Protein AF-A0A4Y3RP80-F1 (afdb_monomer_lite)

Sequence (231 aa):
MTLLEPEMDGQLVLEDDCVDLFDLAGDPLDAAVARLQAGVKPTAEDIALLTEAARTAQRAFEEVGAANDVLDDASDLGEDLTTALAETLRRRDRAEVPALLGALRAQAARVERSEAVRTIANRVLGNGGPDEPAALTPVPALTPALLPRVPSVYDDEEAGASLADLWERQERLERVQDRVRGERVEHVAAHLVALAERIVDRAFLDARFTRAALDEMDRAYALWCACLDEG

Secondary structure (DSSP, 8-state):
--------------------TTS----HHHHHHHHHHTTPPPPHHHHHHHHHHHHHHHHHHHHHHHHHHHHHHHHHHHHHHHHHHHHHHHHT-TTTHHHHHHHHHHHHHHHHHHHHHHHHHHHHTT----------PPPPPP-GGGSPPPP-GGG--PPPSSHHHHHHHHHHHHHHHHHHHHHHHHHHHHHHHHHHHHHHTTTT--HHHHHHHHHHHHHHHHHHHHHHH--

Radius of gyration: 35.52 Å; chains: 1; bounding box: 107×64×92 Å

Organism: NCBI:txid66892

Structure (mmCIF, N/CA/C/O backbone):
data_AF-A0A4Y3RP80-F1
#
_entry.id   AF-A0A4Y3RP80-F1
#
loop_
_atom_site.group_PDB
_atom_site.id
_atom_site.type_symbol
_atom_site.label_atom_id
_atom_site.label_alt_id
_atom_site.label_comp_id
_atom_site.label_asym_id
_atom_site.label_entity_id
_atom_site.label_seq_id
_atom_site.pdbx_PDB_ins_code
_atom_site.Cartn_x
_atom_site.Cartn_y
_atom_site.Cartn_z
_atom_site.occupancy
_atom_site.B_iso_or_equiv
_atom_site.auth_seq_id
_atom_site.auth_comp_id
_atom_site.auth_asym_id
_atom_site.auth_atom_id
_atom_site.pdbx_PDB_model_num
ATOM 1 N N . MET A 1 1 ? -75.579 -52.810 40.796 1.00 36.28 1 MET A N 1
ATOM 2 C CA . MET A 1 1 ? -74.831 -52.375 39.598 1.00 36.28 1 MET A CA 1
ATOM 3 C C . MET A 1 1 ? -74.560 -50.887 39.784 1.00 36.28 1 MET A C 1
ATOM 5 O O . MET A 1 1 ? -75.523 -50.142 39.779 1.00 36.28 1 MET A O 1
ATOM 9 N N . THR A 1 2 ? -73.439 -50.513 40.419 1.00 34.69 2 THR A N 1
ATOM 10 C CA . THR A 1 2 ? -72.170 -50.041 39.790 1.00 34.69 2 THR A CA 1
ATOM 11 C C . THR A 1 2 ? -72.362 -48.766 38.953 1.00 34.69 2 THR A C 1
ATOM 13 O O . THR A 1 2 ? -73.187 -48.818 38.054 1.00 34.69 2 THR A O 1
ATOM 16 N N . LEU A 1 3 ? -71.648 -47.638 39.095 1.00 35.81 3 LEU A N 1
ATOM 17 C CA . LEU A 1 3 ? -70.552 -47.149 39.960 1.00 35.81 3 LEU A CA 1
ATOM 18 C C . LEU A 1 3 ? -70.425 -45.605 39.742 1.00 35.81 3 LEU A C 1
ATOM 20 O O . LEU A 1 3 ? -70.565 -45.175 38.604 1.00 35.81 3 LEU A O 1
ATOM 24 N N . LEU A 1 4 ? -70.070 -44.863 40.809 1.00 36.31 4 LEU A N 1
ATOM 25 C CA . LEU A 1 4 ? -69.204 -43.650 40.900 1.00 36.31 4 LEU A CA 1
ATOM 26 C C . LEU A 1 4 ? -69.641 -42.257 40.350 1.00 36.31 4 LEU A C 1
ATOM 28 O O . LEU A 1 4 ? -69.685 -42.031 39.147 1.00 36.31 4 LEU A O 1
ATOM 32 N N . GLU A 1 5 ? -69.804 -41.295 41.275 1.00 44.00 5 GLU A N 1
ATOM 33 C CA . GLU A 1 5 ? -69.473 -39.842 41.153 1.00 44.00 5 GLU A CA 1
ATOM 34 C C . GLU A 1 5 ? -67.938 -39.622 41.397 1.00 44.00 5 GLU A C 1
ATOM 36 O O . GLU A 1 5 ? -67.307 -40.644 41.708 1.00 44.00 5 GLU A O 1
ATOM 41 N N . PRO A 1 6 ? -67.287 -38.408 41.366 1.00 51.56 6 PRO A N 1
ATOM 42 C CA . PRO A 1 6 ? -67.791 -37.003 41.367 1.00 51.56 6 PRO A CA 1
ATOM 43 C C . PRO A 1 6 ? -66.981 -35.900 40.581 1.00 51.56 6 PRO A C 1
ATOM 45 O O . PRO A 1 6 ? -65.949 -36.177 39.983 1.00 51.56 6 PRO A O 1
ATOM 48 N N . GLU A 1 7 ? -67.516 -34.657 40.615 1.00 39.50 7 GLU A N 1
ATOM 49 C CA . GLU A 1 7 ? -66.935 -33.271 40.589 1.00 39.50 7 GLU A CA 1
ATOM 50 C C . GLU A 1 7 ? -65.723 -32.846 39.709 1.00 39.50 7 GLU A C 1
ATOM 52 O O . GLU A 1 7 ? -64.649 -33.425 39.806 1.00 39.50 7 GLU A O 1
ATOM 57 N N . MET A 1 8 ? -65.846 -31.708 38.984 1.00 35.38 8 MET A N 1
ATOM 58 C CA . MET A 1 8 ? -65.104 -30.437 39.238 1.00 35.38 8 MET A CA 1
ATOM 59 C C . MET A 1 8 ? -65.296 -29.339 38.154 1.00 35.38 8 MET A C 1
ATOM 61 O O . MET A 1 8 ? -65.162 -29.590 36.962 1.00 35.38 8 MET A O 1
ATOM 65 N N . ASP A 1 9 ? -65.562 -28.122 38.646 1.00 35.03 9 ASP A N 1
ATOM 66 C CA . ASP A 1 9 ? -65.046 -26.786 38.285 1.00 35.03 9 ASP A CA 1
ATOM 67 C C . ASP A 1 9 ? -64.957 -26.249 36.840 1.00 35.03 9 ASP A C 1
ATOM 69 O O . ASP A 1 9 ? -64.184 -26.696 36.003 1.00 35.03 9 ASP A O 1
ATOM 73 N N . GLY A 1 10 ? -65.647 -25.113 36.654 1.00 37.38 10 GLY A N 1
ATOM 74 C CA . GLY A 1 10 ? -65.016 -23.820 36.358 1.00 37.38 10 GLY A CA 1
ATOM 75 C C . GLY A 1 10 ? -64.315 -23.647 35.011 1.00 37.38 10 GLY A C 1
ATOM 76 O O . GLY A 1 10 ? -63.151 -23.999 34.860 1.00 37.38 10 GLY A O 1
ATOM 77 N N . GLN A 1 11 ? -64.949 -22.916 34.087 1.00 35.91 11 GLN A N 1
ATOM 78 C CA . GLN A 1 11 ? -64.203 -22.287 32.998 1.00 35.91 11 GLN A CA 1
ATOM 79 C C . GLN A 1 11 ? -64.728 -20.882 32.693 1.00 35.91 11 GLN A C 1
ATOM 81 O O . GLN A 1 11 ? -65.778 -20.682 32.084 1.00 35.91 11 GLN A O 1
ATOM 86 N N . LEU A 1 12 ? -63.966 -19.910 33.199 1.00 33.41 12 LEU A N 1
ATOM 87 C CA . LEU A 1 12 ? -63.988 -18.508 32.810 1.00 33.41 12 LEU A CA 1
ATOM 88 C C . LEU A 1 12 ? -63.576 -18.411 31.339 1.00 33.41 12 LEU A C 1
ATOM 90 O O . LEU A 1 12 ? -62.543 -18.946 30.938 1.00 33.41 12 LEU A O 1
ATOM 94 N N . VAL A 1 13 ? -64.395 -17.717 30.555 1.00 35.69 13 VAL A N 1
ATOM 95 C CA . VAL A 1 13 ? -64.052 -17.257 29.211 1.00 35.69 13 VAL A CA 1
ATOM 96 C C . VAL A 1 13 ? -62.972 -16.188 29.378 1.00 35.69 13 VAL A C 1
ATOM 98 O O . VAL A 1 13 ? -63.267 -15.091 29.845 1.00 35.69 13 VAL A O 1
ATOM 101 N N . LEU A 1 14 ? -61.722 -16.539 29.077 1.00 37.38 14 LEU A N 1
ATOM 102 C CA . LEU A 1 14 ? -60.631 -15.582 28.926 1.00 37.38 14 LEU A CA 1
ATOM 103 C C . LEU A 1 14 ? -60.553 -15.204 27.451 1.00 37.38 14 LEU A C 1
ATOM 105 O O . LEU A 1 14 ? -60.384 -16.063 26.587 1.00 37.38 14 LEU A O 1
ATOM 109 N N . GLU A 1 15 ? -60.761 -13.917 27.209 1.00 34.88 15 GLU A N 1
ATOM 110 C CA . GLU A 1 15 ? -60.603 -13.252 25.927 1.00 34.88 15 GLU A CA 1
ATOM 111 C C . GLU A 1 15 ? -59.169 -13.431 25.420 1.00 34.88 15 GLU A C 1
ATOM 113 O O . GLU A 1 15 ? -58.190 -13.270 26.151 1.00 34.88 15 GLU A O 1
ATOM 118 N N . ASP A 1 16 ? -59.089 -13.817 24.153 1.00 39.84 16 ASP A N 1
ATOM 119 C CA . ASP A 1 16 ? -57.879 -14.066 23.385 1.00 39.84 16 ASP A CA 1
ATOM 120 C C . ASP A 1 16 ? -57.309 -12.720 22.908 1.00 39.84 16 ASP A C 1
ATOM 122 O O . ASP A 1 16 ? -57.408 -12.362 21.739 1.00 39.84 16 ASP A O 1
ATOM 126 N N . ASP A 1 17 ? -56.772 -11.939 23.847 1.00 33.03 17 ASP A N 1
ATOM 127 C CA . ASP A 1 17 ? -55.921 -10.781 23.563 1.00 33.03 17 ASP A CA 1
ATOM 128 C C . ASP A 1 17 ? -54.460 -11.214 23.755 1.00 33.03 17 ASP A C 1
ATOM 130 O O . ASP A 1 17 ? -53.790 -10.912 24.747 1.00 33.03 17 ASP A O 1
ATOM 134 N N . CYS A 1 18 ? -53.947 -11.967 22.779 1.00 35.16 18 CYS A N 1
ATOM 135 C CA . CYS A 1 18 ? -52.510 -12.109 22.565 1.00 35.16 18 CYS A CA 1
ATOM 136 C C . CYS A 1 18 ? -51.947 -10.769 22.074 1.00 35.16 18 CYS A C 1
ATOM 138 O O . CYS A 1 18 ? -51.672 -10.582 20.892 1.00 35.16 18 CYS A O 1
ATOM 140 N N . VAL A 1 19 ? -51.797 -9.823 22.999 1.00 37.38 19 VAL A N 1
ATOM 141 C CA . VAL A 1 19 ? -51.008 -8.612 22.786 1.00 37.38 19 VAL A CA 1
ATOM 142 C C . VAL A 1 19 ? -49.540 -9.029 22.758 1.00 37.38 19 VAL A C 1
ATOM 144 O O . VAL A 1 19 ? -49.038 -9.615 23.718 1.00 37.38 19 VAL A O 1
ATOM 147 N N . ASP A 1 20 ? -48.875 -8.741 21.642 1.00 36.59 20 ASP A N 1
ATOM 148 C CA . ASP A 1 20 ? -47.446 -8.933 21.406 1.00 36.59 20 ASP A CA 1
ATOM 149 C C . ASP A 1 20 ? -46.596 -8.377 22.565 1.00 36.59 20 ASP A C 1
ATOM 151 O O . ASP A 1 20 ? -46.253 -7.197 22.630 1.00 36.59 20 ASP A O 1
ATOM 155 N N . LEU A 1 21 ? -46.225 -9.253 23.502 1.00 37.97 21 LEU A N 1
ATOM 156 C CA . LEU A 1 21 ? -45.431 -8.928 24.692 1.00 37.97 21 LEU A CA 1
ATOM 157 C C . LEU A 1 21 ? -43.916 -8.882 24.404 1.00 37.97 21 LEU A C 1
ATOM 159 O O . LEU A 1 21 ? -43.107 -9.096 25.304 1.00 37.97 21 LEU A O 1
ATOM 163 N N . PHE A 1 22 ? -43.530 -8.651 23.147 1.00 39.69 22 PHE A N 1
ATOM 164 C CA . PHE A 1 22 ? -42.134 -8.609 22.698 1.00 39.69 22 PHE A CA 1
ATOM 165 C C . PHE A 1 22 ? -41.633 -7.198 22.349 1.00 39.69 22 PHE A C 1
ATOM 167 O O . PHE A 1 22 ? -40.453 -7.058 22.051 1.00 39.69 22 PHE A O 1
ATOM 174 N N . ASP A 1 23 ? -42.472 -6.160 22.472 1.00 40.53 23 ASP A N 1
ATOM 175 C CA . ASP A 1 23 ? -42.140 -4.787 22.038 1.00 40.53 23 ASP A CA 1
ATOM 176 C C . ASP A 1 23 ? -42.147 -3.722 23.163 1.00 40.53 23 ASP A C 1
ATOM 178 O O . ASP A 1 23 ? -42.095 -2.523 22.896 1.00 40.53 23 ASP A O 1
ATOM 182 N N . LEU A 1 24 ? -42.197 -4.121 24.446 1.00 40.53 24 LEU A N 1
ATOM 183 C CA . LEU A 1 24 ? -42.290 -3.186 25.591 1.00 40.53 24 LEU A CA 1
ATOM 184 C C . LEU A 1 24 ? -41.112 -3.206 26.580 1.00 40.53 24 LEU A C 1
ATOM 186 O O . LEU A 1 24 ? -41.117 -2.439 27.544 1.00 40.53 24 LEU A O 1
ATOM 190 N N . ALA A 1 25 ? -40.082 -4.019 26.353 1.00 48.03 25 ALA A N 1
ATOM 191 C CA . ALA A 1 25 ? -38.853 -3.941 27.138 1.00 48.03 25 ALA A CA 1
ATOM 192 C C . ALA 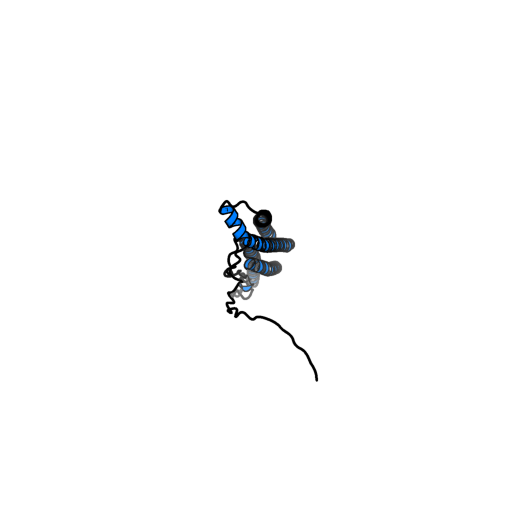A 1 25 ? -37.821 -3.101 26.373 1.00 48.03 25 ALA A C 1
ATOM 194 O O . ALA A 1 25 ? -37.034 -3.634 25.596 1.00 48.03 25 ALA A O 1
ATOM 195 N N . GLY A 1 26 ? -37.842 -1.778 26.576 1.00 61.00 26 GLY A N 1
ATOM 196 C CA . GLY A 1 26 ? -36.709 -0.927 26.197 1.00 61.00 26 GLY A CA 1
ATOM 197 C C . GLY A 1 26 ? -35.411 -1.453 26.823 1.00 61.00 26 GLY A C 1
ATOM 198 O O . GLY A 1 26 ? -35.466 -2.142 27.846 1.00 61.00 26 GLY A O 1
ATOM 199 N N . ASP A 1 27 ? -34.264 -1.155 26.203 1.00 83.56 27 ASP A N 1
ATOM 200 C CA . ASP A 1 27 ? -32.951 -1.615 26.669 1.00 83.56 27 ASP A CA 1
ATOM 201 C C . ASP A 1 27 ? -32.830 -1.385 28.194 1.00 83.56 27 ASP A C 1
ATOM 203 O O . ASP A 1 27 ? -33.069 -0.267 28.671 1.00 83.56 27 ASP A O 1
ATOM 207 N N . PRO A 1 28 ? -32.524 -2.419 29.004 1.00 83.44 28 PRO A N 1
ATOM 208 C CA . PRO A 1 28 ? -32.396 -2.268 30.452 1.00 83.44 28 PRO A CA 1
ATOM 209 C C . PRO A 1 28 ? -31.385 -1.179 30.841 1.00 83.44 28 PRO A C 1
ATOM 211 O O . PRO A 1 28 ? -31.547 -0.546 31.891 1.00 83.44 28 PRO A O 1
ATOM 214 N N . LEU A 1 29 ? -30.377 -0.925 29.998 1.00 85.00 29 LEU A N 1
ATOM 215 C CA . LEU A 1 29 ? -29.427 0.167 30.170 1.00 85.00 29 LEU A CA 1
ATOM 216 C C . LEU A 1 29 ? -30.107 1.521 29.964 1.00 85.00 29 LEU A C 1
ATOM 218 O O . LEU A 1 29 ? -29.964 2.393 30.820 1.00 85.00 29 LEU A O 1
ATOM 222 N N . ASP A 1 30 ? -30.912 1.679 28.912 1.00 87.94 30 ASP A N 1
ATOM 223 C CA . ASP A 1 30 ? -31.690 2.900 28.665 1.00 87.94 30 ASP A CA 1
ATOM 224 C C . ASP A 1 30 ? -32.663 3.178 29.814 1.00 87.94 30 ASP A C 1
ATOM 226 O O . ASP A 1 30 ? -32.778 4.309 30.292 1.00 87.94 30 ASP A O 1
ATOM 230 N N . ALA A 1 31 ? -33.311 2.136 30.336 1.00 87.69 31 ALA A N 1
ATOM 231 C CA . ALA A 1 31 ? -34.192 2.250 31.491 1.00 87.69 31 ALA A CA 1
ATOM 232 C C . ALA A 1 31 ? -33.435 2.641 32.776 1.00 87.69 31 ALA A C 1
ATOM 234 O O . ALA A 1 31 ? -33.966 3.389 33.605 1.00 87.69 31 ALA A O 1
ATOM 235 N N . ALA A 1 32 ? -32.212 2.140 32.981 1.00 87.56 32 ALA A N 1
ATOM 236 C CA . ALA A 1 32 ? -31.352 2.532 34.102 1.00 87.56 32 ALA A CA 1
ATOM 237 C C . ALA A 1 32 ? -30.859 3.983 33.966 1.00 87.56 32 ALA A C 1
ATOM 239 O O . ALA A 1 32 ? -30.911 4.746 34.935 1.00 87.56 32 ALA A O 1
ATOM 240 N N . VAL A 1 33 ? -30.459 4.395 32.760 1.00 87.69 33 VAL A N 1
ATOM 241 C CA . VAL A 1 33 ? -30.046 5.769 32.443 1.00 87.69 33 VAL A CA 1
ATOM 242 C C . VAL A 1 33 ? -31.204 6.747 32.645 1.00 87.69 33 VAL A C 1
ATOM 244 O O . VAL A 1 33 ? -31.030 7.759 33.323 1.00 87.69 33 VAL A O 1
ATOM 247 N N . ALA A 1 34 ? -32.399 6.434 32.140 1.00 89.12 34 ALA A N 1
ATOM 248 C CA . ALA A 1 34 ? -33.582 7.281 32.285 1.00 89.12 34 ALA A CA 1
ATOM 249 C C . ALA A 1 34 ? -33.961 7.500 33.760 1.00 89.12 34 ALA A C 1
ATOM 251 O O . ALA A 1 34 ? -34.279 8.619 34.168 1.00 89.12 34 ALA A O 1
ATOM 252 N N . ARG A 1 35 ? -33.873 6.455 34.595 1.00 86.75 35 ARG A N 1
ATOM 253 C CA . ARG A 1 35 ? -34.123 6.564 36.043 1.00 86.75 35 ARG A CA 1
ATOM 254 C C . ARG A 1 35 ? -33.085 7.438 36.743 1.00 86.75 35 ARG A C 1
ATOM 256 O O . ARG A 1 35 ? -33.464 8.287 37.550 1.00 86.75 35 ARG A O 1
ATOM 263 N N . LEU A 1 36 ? -31.805 7.281 36.399 1.00 88.44 36 LEU A N 1
ATOM 264 C CA . LEU A 1 36 ? -30.738 8.134 36.921 1.00 88.44 36 LEU A CA 1
ATOM 265 C C . LEU A 1 36 ? -30.955 9.607 36.528 1.00 88.44 36 LEU A C 1
ATOM 267 O O . LEU A 1 36 ? -30.859 10.489 37.381 1.00 88.44 36 LEU A O 1
ATOM 271 N N . GLN A 1 37 ? -31.307 9.874 35.266 1.00 90.00 37 GLN A N 1
ATOM 272 C CA . GLN A 1 37 ? -31.605 11.222 34.761 1.00 90.00 37 GLN A CA 1
ATOM 273 C C . GLN A 1 37 ? -32.833 11.851 35.433 1.00 90.00 37 GLN A C 1
ATOM 275 O O . GLN A 1 37 ? -32.849 13.054 35.684 1.00 90.00 37 GLN A O 1
ATOM 280 N N . ALA A 1 38 ? -33.835 11.043 35.785 1.00 91.06 38 ALA A N 1
ATOM 281 C CA . ALA A 1 38 ? -35.012 11.476 36.535 1.00 91.06 38 ALA A CA 1
ATOM 282 C C . ALA A 1 38 ? -34.734 11.741 38.033 1.00 91.06 38 ALA A C 1
ATOM 284 O O . ALA A 1 38 ? -35.653 12.091 38.775 1.00 91.06 38 ALA A O 1
ATOM 285 N N . GLY A 1 39 ? -33.491 11.568 38.500 1.00 89.25 39 GLY A N 1
ATOM 286 C CA . GLY A 1 39 ? -33.104 11.768 39.900 1.00 89.25 39 GLY A CA 1
ATOM 287 C C . GLY A 1 39 ? -33.560 10.647 40.838 1.00 89.25 39 GLY A C 1
ATOM 288 O O . GLY A 1 39 ? -33.534 10.815 42.059 1.00 89.25 39 GLY A O 1
ATOM 289 N N . VAL A 1 40 ? -33.982 9.501 40.292 1.00 91.38 40 VAL A N 1
ATOM 290 C CA . VAL A 1 40 ? -34.341 8.322 41.085 1.00 91.38 40 VAL A CA 1
ATOM 291 C C . VAL A 1 40 ? -33.064 7.702 41.642 1.00 91.38 40 VAL A C 1
ATOM 293 O O . VAL A 1 40 ? -32.069 7.552 40.933 1.00 91.38 40 VAL A O 1
ATOM 296 N N . LYS A 1 41 ? -33.081 7.320 42.925 1.00 90.06 41 LYS A N 1
ATOM 297 C CA . LYS A 1 41 ? -31.946 6.624 43.537 1.00 90.06 41 LYS A CA 1
ATOM 298 C C . LYS A 1 41 ? -31.726 5.283 42.811 1.00 90.06 41 LYS A C 1
ATOM 300 O O . LYS A 1 41 ? -32.642 4.459 42.839 1.00 90.06 41 LYS A O 1
ATOM 305 N N . PRO A 1 42 ? -30.550 5.046 42.204 1.00 87.25 42 PRO A N 1
ATOM 306 C CA . PRO A 1 42 ? -30.297 3.825 41.450 1.00 87.25 42 PRO A CA 1
ATOM 307 C C . PRO A 1 42 ? -30.281 2.598 42.367 1.00 87.25 42 PRO A C 1
ATOM 309 O O . PRO A 1 42 ? -29.824 2.660 43.516 1.00 87.25 42 PRO A O 1
ATOM 312 N N . THR A 1 43 ? -30.794 1.481 41.857 1.00 92.69 43 THR A N 1
ATOM 313 C CA . THR A 1 43 ? -30.729 0.176 42.521 1.00 92.69 43 THR A CA 1
ATOM 314 C C . THR A 1 43 ? -29.315 -0.408 42.421 1.00 92.69 43 THR A C 1
ATOM 316 O O . THR A 1 43 ? -28.466 0.082 41.675 1.00 92.69 43 THR A O 1
ATOM 319 N N . ALA A 1 44 ? -29.036 -1.479 43.169 1.00 91.81 44 ALA A N 1
ATOM 320 C CA . ALA A 1 44 ? -27.771 -2.203 43.027 1.00 91.81 44 ALA A CA 1
ATOM 321 C C . ALA A 1 44 ? -27.595 -2.786 41.610 1.00 91.81 44 ALA A C 1
ATOM 323 O O . ALA A 1 44 ? -26.479 -2.807 41.097 1.00 91.81 44 ALA A O 1
ATOM 324 N N . GLU A 1 45 ? -28.694 -3.203 40.975 1.00 90.62 45 GLU A N 1
ATOM 325 C CA . GLU A 1 45 ? -28.715 -3.695 39.593 1.00 90.62 45 GLU A CA 1
ATOM 326 C C . GLU A 1 45 ? -28.411 -2.573 38.594 1.00 90.62 45 GLU A C 1
ATOM 328 O O . GLU A 1 45 ? -27.584 -2.770 37.709 1.00 90.62 45 GLU A O 1
ATOM 333 N N . ASP A 1 46 ? -28.966 -1.371 38.787 1.00 89.31 46 ASP A N 1
ATOM 334 C CA . ASP A 1 46 ? -28.650 -0.207 37.943 1.00 89.31 46 ASP A CA 1
ATOM 335 C C . ASP A 1 46 ? -27.175 0.160 38.033 1.00 89.31 46 ASP A C 1
ATOM 337 O O . ASP A 1 46 ? -26.527 0.423 37.024 1.00 89.31 46 ASP A O 1
ATOM 341 N N . ILE A 1 47 ? -26.633 0.174 39.255 1.00 92.25 47 ILE A N 1
ATOM 342 C CA . ILE A 1 47 ? -25.221 0.474 39.486 1.00 92.25 47 ILE A CA 1
ATOM 343 C C . ILE A 1 47 ? -24.349 -0.578 38.801 1.00 92.25 47 ILE A C 1
ATOM 345 O O . ILE A 1 47 ? -23.362 -0.213 38.161 1.00 92.25 47 ILE A O 1
ATOM 349 N N . ALA A 1 48 ? -24.695 -1.863 38.911 1.00 92.25 48 ALA A N 1
ATOM 350 C CA . ALA A 1 48 ? -23.960 -2.938 38.253 1.00 92.25 48 ALA A CA 1
ATOM 351 C C . ALA A 1 48 ? -23.985 -2.782 36.724 1.00 92.25 48 ALA A C 1
ATOM 353 O O . ALA A 1 48 ? -22.923 -2.784 36.102 1.00 92.25 48 ALA A O 1
ATOM 354 N N . LEU A 1 49 ? -25.167 -2.550 36.147 1.00 93.00 49 LEU A N 1
ATOM 355 C CA . LEU A 1 49 ? -25.367 -2.394 34.708 1.00 93.00 49 LEU A CA 1
ATOM 356 C C . LEU A 1 49 ? -24.629 -1.170 34.150 1.00 93.00 49 LEU A C 1
ATOM 358 O O . LEU A 1 49 ? -23.882 -1.282 33.181 1.00 93.00 49 LEU A O 1
ATOM 362 N N . LEU A 1 50 ? -24.758 -0.011 34.803 1.00 91.94 50 LEU A N 1
ATOM 363 C CA . LEU A 1 50 ? -24.047 1.214 34.420 1.00 91.94 50 LEU A CA 1
ATOM 364 C C . LEU A 1 50 ? -22.527 1.057 34.558 1.00 91.94 50 LEU A C 1
ATOM 366 O O . LEU A 1 50 ? -21.776 1.571 33.732 1.00 91.94 50 LEU A O 1
ATOM 370 N N . THR A 1 51 ? -22.056 0.332 35.577 1.00 94.00 51 THR A N 1
ATOM 371 C CA . THR A 1 51 ? -20.622 0.058 35.762 1.00 94.00 51 THR A CA 1
ATOM 372 C C . THR A 1 51 ? -20.083 -0.844 34.655 1.00 94.00 51 THR A C 1
ATOM 374 O O . THR A 1 51 ? -18.983 -0.615 34.151 1.00 94.00 51 THR A O 1
ATOM 377 N N . GLU A 1 52 ? -20.829 -1.879 34.273 1.00 94.69 52 GLU A N 1
ATOM 378 C CA . GLU A 1 52 ? -20.447 -2.777 33.184 1.00 94.69 52 GLU A CA 1
ATOM 379 C C . GLU A 1 52 ? -20.454 -2.060 31.829 1.00 94.69 52 GLU A C 1
ATOM 381 O O . GLU A 1 52 ? -19.487 -2.177 31.069 1.00 94.69 52 GLU A O 1
ATOM 386 N N . ALA A 1 53 ? -21.470 -1.234 31.572 1.00 91.25 53 ALA A N 1
ATOM 387 C CA . ALA A 1 53 ? -21.533 -0.379 30.392 1.00 91.25 53 ALA A CA 1
ATOM 388 C C . ALA A 1 53 ? -20.348 0.599 30.341 1.00 91.25 53 ALA A C 1
ATOM 390 O O . ALA A 1 53 ? -19.662 0.685 29.323 1.00 91.25 53 ALA A O 1
ATOM 391 N N . ALA A 1 54 ? -20.028 1.266 31.456 1.00 92.56 54 ALA A N 1
ATOM 392 C CA . ALA A 1 54 ? -18.888 2.177 31.542 1.00 92.56 54 ALA A CA 1
ATOM 393 C C . ALA A 1 54 ? -17.549 1.468 31.281 1.00 92.56 54 ALA A C 1
ATOM 395 O O . ALA A 1 54 ? -16.711 1.990 30.548 1.00 92.56 54 ALA A O 1
ATOM 396 N N . ARG A 1 55 ? -17.347 0.257 31.821 1.00 94.62 55 ARG A N 1
ATOM 397 C CA . ARG A 1 55 ? -16.142 -0.549 31.543 1.00 94.62 55 ARG A CA 1
ATOM 398 C C . ARG A 1 55 ? -16.050 -0.964 30.079 1.00 94.62 55 ARG A C 1
ATOM 400 O O . ARG A 1 55 ? -14.957 -0.979 29.521 1.00 94.62 55 ARG A O 1
ATOM 407 N N . THR A 1 56 ? -17.179 -1.310 29.472 1.00 93.19 56 THR A N 1
ATOM 408 C CA . THR A 1 56 ? -17.248 -1.695 28.058 1.00 93.19 56 THR A CA 1
ATOM 409 C C . THR A 1 56 ? -16.913 -0.507 27.158 1.00 93.19 56 THR A C 1
ATOM 411 O O . THR A 1 56 ? -16.073 -0.637 26.270 1.00 93.19 56 THR A O 1
ATOM 414 N N . ALA A 1 57 ? -17.477 0.669 27.446 1.00 92.62 57 ALA A N 1
ATOM 415 C CA . ALA A 1 57 ? -17.155 1.906 26.743 1.00 92.62 57 ALA A CA 1
ATOM 416 C C . ALA A 1 57 ? -15.681 2.303 26.919 1.00 92.62 57 ALA A C 1
ATOM 418 O O . ALA A 1 57 ? -15.023 2.648 25.943 1.00 92.62 57 ALA A O 1
ATOM 419 N N . GLN A 1 58 ? -15.133 2.203 28.137 1.00 94.81 58 GLN A N 1
ATOM 420 C CA . GLN A 1 58 ? -13.723 2.507 28.393 1.00 94.81 58 GLN A CA 1
ATOM 421 C C . GLN A 1 58 ? -12.793 1.618 27.557 1.00 94.81 58 GLN A C 1
ATOM 423 O O . GLN A 1 58 ? -11.908 2.137 26.884 1.00 94.81 58 GLN A O 1
ATOM 428 N N . ARG A 1 59 ? -13.031 0.301 27.542 1.00 95.69 59 ARG A N 1
ATOM 429 C CA . ARG A 1 59 ? -12.261 -0.625 26.698 1.00 95.69 59 ARG A CA 1
ATOM 430 C C . ARG A 1 59 ? -12.376 -0.269 25.221 1.00 95.69 59 ARG A C 1
ATOM 432 O O . ARG A 1 59 ? -11.378 -0.271 24.519 1.00 95.69 59 ARG A O 1
ATOM 439 N N . ALA A 1 60 ? -13.572 0.073 24.746 1.00 93.44 60 ALA A N 1
ATOM 440 C CA . ALA A 1 60 ? -13.750 0.478 23.357 1.00 93.44 60 ALA A CA 1
ATOM 441 C C . ALA A 1 60 ? -12.957 1.757 23.015 1.00 93.44 60 ALA A C 1
ATOM 443 O O . ALA A 1 60 ? -12.338 1.813 21.957 1.00 93.44 60 ALA A O 1
ATOM 444 N N . PHE A 1 61 ? -12.901 2.755 23.905 1.00 93.94 61 PHE A N 1
ATOM 445 C CA . PHE A 1 61 ? -12.045 3.932 23.703 1.00 93.94 61 PHE A CA 1
ATOM 446 C C . PHE A 1 61 ? -10.551 3.590 23.697 1.00 93.94 61 PHE A C 1
ATOM 448 O O . PHE A 1 61 ? -9.814 4.146 22.886 1.00 93.94 61 PHE A O 1
ATOM 455 N N . GLU A 1 62 ? -10.109 2.677 24.565 1.00 96.31 62 GLU A N 1
ATOM 456 C CA . GLU A 1 62 ? -8.724 2.186 24.585 1.00 96.31 62 GLU A CA 1
ATOM 457 C C . GLU A 1 62 ? -8.356 1.507 23.253 1.00 96.31 62 GLU A C 1
ATOM 459 O O . GLU A 1 62 ? -7.306 1.805 22.689 1.00 96.31 62 GLU A O 1
ATOM 464 N N . GLU A 1 63 ? -9.246 0.680 22.696 1.00 95.62 63 GLU A N 1
ATOM 465 C CA . GLU A 1 63 ? -9.046 0.034 21.389 1.00 95.62 63 GLU A CA 1
ATOM 466 C C . GLU A 1 63 ? -9.024 1.040 20.224 1.00 95.62 63 GLU A C 1
ATOM 468 O O . GLU A 1 63 ? -8.223 0.907 19.299 1.00 95.62 63 GLU A O 1
ATOM 473 N N . VAL A 1 64 ? -9.870 2.079 20.259 1.00 93.38 64 VAL A N 1
ATOM 474 C CA . VAL A 1 64 ? -9.830 3.164 19.260 1.00 93.38 64 VAL A CA 1
ATOM 475 C C . VAL A 1 64 ? -8.518 3.945 19.355 1.00 93.38 64 VAL A C 1
ATOM 477 O O . VAL A 1 64 ? -7.929 4.261 18.323 1.00 93.38 64 VAL A O 1
ATOM 480 N N . GLY A 1 65 ? -8.048 4.234 20.572 1.00 93.94 65 GLY A N 1
ATOM 481 C CA . GLY A 1 65 ? -6.757 4.883 20.807 1.00 93.94 65 GLY A CA 1
ATOM 482 C C . GLY A 1 65 ? -5.600 4.060 20.247 1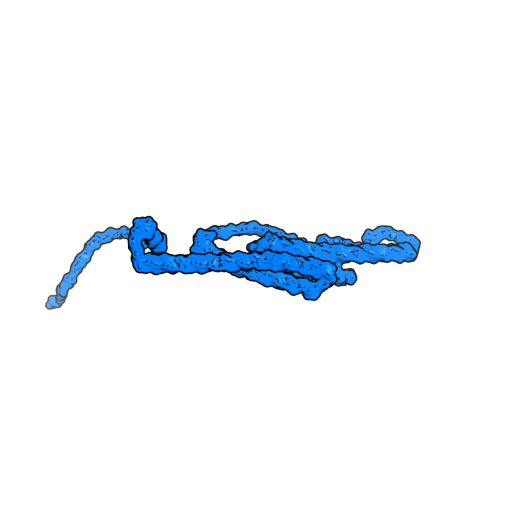.00 93.94 65 GLY A C 1
ATOM 483 O O . GLY A 1 65 ? -4.854 4.555 19.409 1.00 93.94 65 GLY A O 1
ATOM 484 N N . ALA A 1 66 ? -5.533 2.775 20.604 1.00 95.50 66 ALA A N 1
ATOM 485 C CA . ALA A 1 66 ? -4.515 1.858 20.097 1.00 95.50 66 ALA A CA 1
ATOM 486 C C . ALA A 1 66 ? -4.537 1.735 18.565 1.00 95.50 66 ALA A C 1
ATOM 488 O O . ALA A 1 66 ? -3.495 1.549 17.938 1.00 95.50 66 ALA A O 1
ATOM 489 N N . ALA A 1 67 ? -5.715 1.841 17.944 1.00 93.69 67 ALA A N 1
ATOM 490 C CA . ALA A 1 67 ? -5.817 1.832 16.494 1.00 93.69 67 ALA A CA 1
ATOM 491 C C . ALA A 1 67 ? -5.305 3.116 15.835 1.00 93.69 67 ALA A C 1
ATOM 493 O O . ALA A 1 67 ? -4.678 3.048 14.780 1.00 93.69 67 ALA A O 1
ATOM 494 N N . ASN A 1 68 ? -5.516 4.273 16.460 1.00 93.12 68 ASN A N 1
ATOM 495 C CA . ASN A 1 68 ? -4.940 5.524 15.975 1.00 93.12 68 ASN A CA 1
ATOM 496 C C . ASN A 1 68 ? -3.410 5.519 16.104 1.00 93.12 68 ASN A C 1
ATOM 498 O O . ASN A 1 68 ? -2.743 5.886 15.144 1.00 93.12 68 ASN A O 1
ATOM 502 N N . ASP A 1 69 ? -2.860 4.986 17.200 1.00 95.94 69 ASP A N 1
ATOM 503 C CA . ASP A 1 69 ? -1.405 4.823 17.353 1.00 95.94 69 ASP A CA 1
ATOM 504 C C . ASP A 1 69 ? -0.812 3.962 16.217 1.00 95.94 69 ASP A C 1
ATOM 506 O O . ASP A 1 69 ? 0.266 4.238 15.698 1.00 95.94 69 ASP A O 1
ATOM 510 N N . VAL A 1 70 ? -1.535 2.923 15.772 1.00 95.75 70 VAL A N 1
ATOM 511 C CA . VAL A 1 70 ? -1.124 2.100 14.621 1.00 95.75 70 VAL A CA 1
ATOM 512 C C . VAL A 1 70 ? -1.126 2.893 13.310 1.00 95.75 70 VAL A C 1
ATOM 514 O O . VAL A 1 70 ? -0.282 2.614 12.458 1.00 95.75 70 VAL A O 1
ATOM 517 N N . LEU A 1 71 ? -2.057 3.831 13.117 1.00 92.00 71 LEU A N 1
ATOM 518 C CA . LEU A 1 71 ? -2.115 4.674 11.918 1.00 92.00 71 LEU A CA 1
ATOM 519 C C . LEU A 1 71 ? -1.002 5.722 11.895 1.00 92.00 71 LEU A C 1
ATOM 521 O O . LEU A 1 71 ? -0.414 5.945 10.834 1.00 92.00 71 LEU A O 1
ATOM 525 N N . ASP A 1 72 ? -0.693 6.317 13.045 1.00 93.12 72 ASP A N 1
ATOM 526 C CA . ASP A 1 72 ? 0.415 7.264 13.184 1.00 93.12 72 ASP A CA 1
ATOM 527 C C . ASP A 1 72 ? 1.744 6.548 12.881 1.00 93.12 72 ASP A C 1
ATOM 529 O O . ASP A 1 72 ? 2.455 6.932 11.951 1.00 93.12 72 ASP A O 1
ATOM 533 N N . ASP A 1 73 ? 1.988 5.396 13.523 1.00 93.00 73 ASP A N 1
ATOM 534 C CA . ASP A 1 73 ? 3.133 4.521 13.227 1.00 93.00 73 ASP A CA 1
ATOM 535 C C . ASP A 1 73 ? 3.206 4.121 11.740 1.00 93.00 73 ASP A C 1
ATOM 537 O O . ASP A 1 73 ? 4.290 3.960 11.176 1.00 93.00 73 ASP A O 1
ATOM 541 N N . ALA A 1 74 ? 2.054 3.864 11.106 1.00 92.31 74 ALA A N 1
ATOM 542 C CA . ALA A 1 74 ? 1.989 3.465 9.702 1.00 92.31 74 ALA A CA 1
ATOM 543 C C . ALA A 1 74 ? 2.374 4.584 8.751 1.00 92.31 74 ALA A C 1
ATOM 545 O O . ALA A 1 74 ? 2.968 4.302 7.709 1.00 92.31 74 ALA A O 1
ATOM 546 N N . SER A 1 75 ? 2.004 5.811 9.097 1.00 89.44 75 SER A N 1
ATOM 547 C CA . SER A 1 75 ? 2.304 6.991 8.301 1.00 89.44 75 SER A CA 1
ATOM 548 C C . SER A 1 75 ? 3.806 7.258 8.350 1.00 89.44 75 SER A C 1
ATOM 550 O O . SER A 1 75 ? 4.450 7.227 7.302 1.00 89.44 75 SER A O 1
ATOM 552 N N . ASP A 1 76 ? 4.378 7.334 9.556 1.00 93.25 76 ASP A N 1
ATOM 553 C CA . ASP A 1 76 ? 5.814 7.559 9.769 1.00 93.25 76 ASP A CA 1
ATOM 554 C C . ASP A 1 76 ? 6.667 6.475 9.083 1.00 93.25 76 ASP A C 1
ATOM 556 O O . ASP A 1 76 ? 7.540 6.762 8.261 1.00 93.25 76 ASP A O 1
ATOM 560 N N . LEU A 1 77 ? 6.371 5.196 9.346 1.00 93.81 77 LEU A N 1
ATOM 561 C CA . LEU A 1 77 ? 7.113 4.090 8.735 1.00 93.81 77 LEU A CA 1
ATOM 562 C C . LEU A 1 77 ? 6.893 4.012 7.216 1.00 93.81 77 LEU A C 1
ATOM 564 O O . LEU A 1 77 ? 7.775 3.574 6.477 1.00 93.81 77 LEU A O 1
ATOM 568 N N . GLY A 1 78 ? 5.712 4.395 6.734 1.00 93.56 78 GLY A N 1
ATOM 569 C CA . GLY A 1 78 ? 5.387 4.424 5.312 1.00 93.56 78 GLY A CA 1
ATOM 570 C C . GLY A 1 78 ? 6.259 5.413 4.537 1.00 93.56 78 GLY A C 1
ATOM 571 O O . GLY A 1 78 ? 6.773 5.072 3.465 1.00 93.56 78 GLY A O 1
ATOM 572 N N . GLU A 1 79 ? 6.465 6.608 5.089 1.00 94.44 79 GLU A N 1
ATOM 573 C CA . GLU A 1 79 ? 7.344 7.634 4.517 1.00 94.44 79 GLU A CA 1
ATOM 574 C C . GLU A 1 79 ? 8.802 7.155 4.453 1.00 94.44 79 GLU A C 1
ATOM 576 O O . GLU A 1 79 ? 9.451 7.251 3.400 1.00 94.44 79 GLU A O 1
ATOM 581 N N . ASP A 1 80 ? 9.288 6.543 5.536 1.00 97.19 80 ASP A N 1
ATOM 582 C CA . ASP A 1 80 ? 10.627 5.952 5.604 1.00 97.19 80 ASP A CA 1
ATOM 583 C C . ASP A 1 80 ? 10.812 4.839 4.560 1.00 97.19 80 ASP A C 1
ATOM 585 O O . ASP A 1 80 ? 11.803 4.816 3.821 1.00 97.19 80 ASP A O 1
ATOM 589 N N . LEU A 1 81 ? 9.841 3.926 4.445 1.00 97.00 81 LEU A N 1
ATOM 590 C CA . LEU A 1 81 ? 9.878 2.823 3.479 1.00 97.00 81 LEU A CA 1
ATOM 591 C C . LEU A 1 81 ? 9.847 3.317 2.032 1.00 97.00 81 LEU A C 1
ATOM 593 O O . LEU A 1 81 ? 10.536 2.759 1.176 1.00 97.00 81 LEU A O 1
ATOM 597 N N . THR A 1 82 ? 9.071 4.362 1.751 1.00 97.19 82 THR A N 1
ATOM 598 C CA . THR A 1 82 ? 8.984 4.967 0.417 1.00 97.19 82 THR A CA 1
ATOM 599 C C . THR A 1 82 ? 10.301 5.634 0.033 1.00 97.19 82 THR A C 1
ATOM 601 O O . THR A 1 82 ? 10.806 5.430 -1.075 1.00 97.19 82 THR A O 1
ATOM 604 N N . THR A 1 83 ? 10.909 6.358 0.975 1.00 97.75 83 THR A N 1
ATOM 605 C CA . THR A 1 83 ? 12.229 6.973 0.798 1.00 97.75 83 THR A CA 1
ATOM 606 C C . THR A 1 83 ? 13.298 5.911 0.548 1.00 97.75 83 THR A C 1
ATOM 608 O O . THR A 1 83 ? 14.028 5.989 -0.445 1.00 97.75 83 THR A O 1
ATOM 611 N N . ALA A 1 84 ? 13.342 4.867 1.381 1.00 97.69 84 ALA A 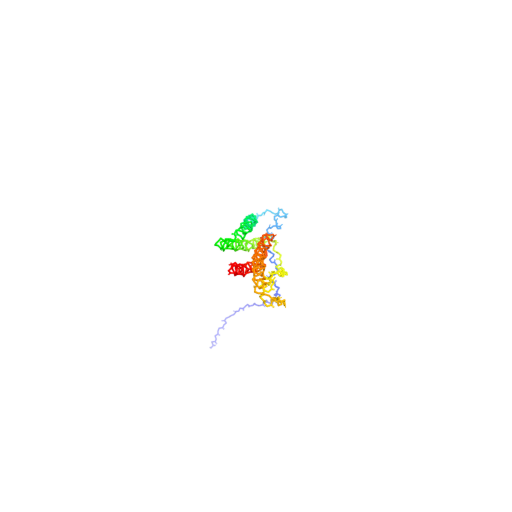N 1
ATOM 612 C CA . ALA A 1 84 ? 14.272 3.753 1.223 1.00 97.69 84 ALA A CA 1
ATOM 613 C C . ALA A 1 84 ? 14.091 3.044 -0.129 1.00 97.69 84 ALA A C 1
ATOM 615 O O . ALA A 1 84 ? 15.073 2.768 -0.818 1.00 97.69 84 ALA A O 1
ATOM 616 N N . LEU A 1 85 ? 12.845 2.814 -0.560 1.00 98.25 85 LEU A N 1
ATOM 617 C CA . LEU A 1 85 ? 12.543 2.210 -1.858 1.00 98.25 85 LEU A CA 1
ATOM 618 C C . LEU A 1 85 ? 13.071 3.065 -3.012 1.00 98.25 85 LEU A C 1
ATOM 620 O O . LEU A 1 85 ? 13.728 2.538 -3.913 1.00 98.25 85 LEU A O 1
ATOM 624 N N . ALA A 1 86 ? 12.837 4.378 -2.978 1.00 97.88 86 ALA A N 1
ATOM 625 C CA . ALA A 1 86 ? 13.333 5.295 -3.997 1.00 97.88 86 ALA A CA 1
ATOM 626 C C . ALA A 1 86 ? 14.869 5.287 -4.079 1.00 97.88 86 ALA A C 1
ATOM 628 O O . ALA A 1 86 ? 15.438 5.262 -5.174 1.00 97.88 86 ALA A O 1
ATOM 629 N N . GLU A 1 87 ? 15.558 5.274 -2.939 1.00 97.88 87 GLU A N 1
ATOM 630 C CA . GLU A 1 87 ? 17.018 5.195 -2.894 1.00 97.88 87 GLU A CA 1
ATOM 631 C C . GLU A 1 87 ? 17.559 3.862 -3.421 1.00 97.88 87 GLU A C 1
ATOM 633 O O . GLU A 1 87 ? 18.469 3.854 -4.255 1.00 97.88 87 GLU A O 1
ATOM 638 N N . THR A 1 88 ? 16.992 2.739 -2.982 1.00 97.56 88 THR A N 1
ATOM 639 C CA . THR A 1 88 ? 17.378 1.396 -3.432 1.00 97.56 88 THR A CA 1
ATOM 640 C C . THR A 1 88 ? 17.178 1.238 -4.944 1.00 97.56 88 THR A C 1
ATOM 642 O O . THR A 1 88 ? 18.072 0.741 -5.638 1.00 97.56 88 THR A O 1
ATOM 645 N N . LEU A 1 89 ? 16.062 1.735 -5.494 1.00 97.25 89 LEU A N 1
ATOM 646 C CA . LEU A 1 89 ? 15.799 1.714 -6.937 1.00 97.25 89 LEU A CA 1
ATOM 647 C C . LEU A 1 89 ? 16.798 2.577 -7.721 1.00 97.25 89 LEU A C 1
ATOM 649 O O . LEU A 1 89 ? 17.280 2.146 -8.770 1.00 97.25 89 LEU A O 1
ATOM 653 N N . ARG A 1 90 ? 17.178 3.755 -7.200 1.00 96.06 90 ARG A N 1
ATOM 654 C CA . ARG A 1 90 ? 18.231 4.603 -7.797 1.00 96.06 90 ARG A CA 1
ATOM 655 C C . ARG A 1 90 ? 19.591 3.908 -7.817 1.00 96.06 90 ARG A C 1
ATOM 657 O O . ARG A 1 90 ? 20.307 4.013 -8.810 1.00 96.06 90 ARG A O 1
ATOM 664 N N . ARG A 1 91 ? 19.940 3.175 -6.752 1.00 96.50 91 ARG A N 1
ATOM 665 C CA . ARG A 1 91 ? 21.167 2.355 -6.681 1.00 96.50 91 ARG A CA 1
ATOM 666 C C . ARG A 1 91 ? 21.108 1.098 -7.555 1.00 96.50 91 ARG A C 1
ATOM 668 O O . ARG A 1 91 ? 22.141 0.469 -7.764 1.00 96.50 91 ARG A O 1
ATOM 675 N N . ARG A 1 92 ? 19.927 0.747 -8.075 1.00 95.06 92 ARG A N 1
ATOM 676 C CA . ARG A 1 92 ? 19.654 -0.490 -8.824 1.00 95.06 92 ARG A CA 1
ATOM 677 C C . ARG A 1 92 ? 19.964 -1.758 -8.026 1.00 95.06 92 ARG A C 1
ATOM 679 O O . ARG A 1 92 ? 20.315 -2.788 -8.601 1.00 95.06 92 ARG A O 1
ATOM 686 N N . ASP A 1 93 ? 19.808 -1.696 -6.705 1.00 94.31 93 ASP A N 1
ATOM 687 C CA . ASP A 1 93 ? 20.042 -2.846 -5.837 1.00 94.31 93 ASP A CA 1
ATOM 688 C C . ASP A 1 93 ? 18.811 -3.754 -5.811 1.00 94.31 93 ASP A C 1
ATOM 690 O O . ASP A 1 93 ? 17.809 -3.489 -5.147 1.00 94.31 93 ASP A O 1
ATOM 694 N N . ARG A 1 94 ? 18.890 -4.851 -6.566 1.00 94.06 94 ARG A N 1
ATOM 695 C CA . ARG A 1 94 ? 17.785 -5.802 -6.711 1.00 94.06 94 ARG A CA 1
ATOM 696 C C . ARG A 1 94 ? 17.494 -6.588 -5.437 1.00 94.06 94 ARG A C 1
ATOM 698 O O . ARG A 1 94 ? 16.367 -7.059 -5.293 1.00 94.06 94 ARG A O 1
ATOM 705 N N . ALA A 1 95 ? 18.482 -6.772 -4.564 1.00 94.62 95 ALA A N 1
ATOM 706 C CA . ALA A 1 95 ? 18.372 -7.665 -3.415 1.00 94.62 95 ALA A CA 1
ATOM 707 C C . ALA A 1 95 ? 17.574 -7.035 -2.264 1.00 94.62 95 ALA A C 1
ATOM 709 O O . ALA A 1 95 ? 16.894 -7.749 -1.529 1.00 94.62 95 ALA A O 1
ATOM 710 N N . GLU A 1 96 ? 17.623 -5.708 -2.132 1.00 95.69 96 GLU A N 1
ATOM 711 C CA . GLU A 1 96 ? 16.949 -4.975 -1.054 1.00 95.69 96 GLU A CA 1
ATOM 712 C C . GLU A 1 96 ? 15.456 -4.714 -1.337 1.00 95.69 96 GLU A C 1
ATOM 714 O O . GLU A 1 96 ? 14.648 -4.699 -0.406 1.00 95.69 96 GLU A O 1
ATOM 719 N N . VAL A 1 97 ? 15.054 -4.558 -2.608 1.00 96.44 97 VAL A N 1
ATOM 720 C CA . VAL A 1 97 ? 13.666 -4.197 -2.977 1.00 96.44 97 VAL A CA 1
ATOM 721 C C . VAL A 1 97 ? 12.611 -5.167 -2.413 1.00 96.44 97 VAL A C 1
ATOM 723 O O . VAL A 1 97 ? 11.636 -4.684 -1.833 1.00 96.44 97 VAL A O 1
ATOM 726 N N . PRO A 1 98 ? 12.762 -6.508 -2.490 1.00 97.44 98 PRO A N 1
ATOM 727 C CA . PRO A 1 98 ? 11.763 -7.431 -1.944 1.00 97.44 98 PRO A CA 1
ATOM 728 C C . PRO A 1 98 ? 11.521 -7.264 -0.441 1.00 97.44 98 PRO A C 1
ATOM 730 O O . PRO A 1 98 ? 10.390 -7.429 0.017 1.00 97.44 98 PRO A O 1
ATOM 733 N N . ALA A 1 99 ? 12.559 -6.923 0.329 1.00 97.25 99 ALA A N 1
ATOM 734 C CA . ALA A 1 99 ? 12.427 -6.699 1.766 1.00 97.25 99 ALA A CA 1
ATOM 735 C C . ALA A 1 99 ? 11.583 -5.449 2.056 1.00 97.25 99 ALA A C 1
ATOM 737 O O . ALA A 1 99 ? 10.707 -5.488 2.920 1.00 97.25 99 ALA A O 1
ATOM 738 N N . LEU A 1 100 ? 11.783 -4.378 1.283 1.00 97.81 100 LEU A N 1
ATOM 739 C CA . LEU A 1 100 ? 11.010 -3.137 1.395 1.00 97.81 100 LEU A CA 1
ATOM 740 C C . LEU A 1 100 ? 9.538 -3.341 1.005 1.00 97.81 100 LEU A C 1
ATOM 742 O O . LEU A 1 100 ? 8.641 -2.921 1.735 1.00 97.81 100 LEU A O 1
ATOM 746 N N . LEU A 1 101 ? 9.269 -4.065 -0.088 1.00 97.50 101 LEU A N 1
ATOM 747 C CA . LEU A 1 101 ? 7.896 -4.431 -0.470 1.00 97.50 101 LEU A CA 1
ATOM 748 C C . LEU A 1 101 ? 7.230 -5.324 0.590 1.00 97.50 101 LEU A C 1
ATOM 750 O O . LEU A 1 101 ? 6.052 -5.155 0.907 1.00 97.50 101 LEU A O 1
ATOM 754 N N . GLY A 1 102 ? 7.989 -6.253 1.178 1.00 97.62 102 GLY A N 1
ATOM 755 C CA . GLY A 1 102 ? 7.532 -7.086 2.289 1.00 97.62 102 GLY A CA 1
ATOM 756 C C . GLY A 1 102 ? 7.162 -6.270 3.531 1.00 97.62 102 GLY A C 1
ATOM 757 O O . GLY A 1 102 ? 6.138 -6.547 4.158 1.00 97.62 102 GLY A O 1
ATOM 758 N N . ALA A 1 103 ? 7.941 -5.238 3.855 1.00 97.06 103 ALA A N 1
ATOM 759 C CA . ALA A 1 103 ? 7.649 -4.329 4.960 1.00 97.06 103 ALA A CA 1
ATOM 760 C C . ALA A 1 103 ? 6.365 -3.515 4.716 1.00 97.06 103 ALA A C 1
ATOM 762 O O . ALA A 1 103 ? 5.510 -3.460 5.601 1.00 97.06 103 ALA A O 1
ATOM 763 N N . LEU A 1 104 ? 6.159 -2.990 3.501 1.00 96.44 104 LEU A N 1
ATOM 764 C CA . LEU A 1 104 ? 4.909 -2.310 3.125 1.00 96.44 104 LEU A CA 1
ATOM 765 C C . LEU A 1 104 ? 3.688 -3.234 3.264 1.00 96.44 104 LEU A C 1
ATOM 767 O O . LEU A 1 104 ? 2.654 -2.824 3.795 1.00 96.44 104 LEU A O 1
ATOM 771 N N . ARG A 1 105 ? 3.804 -4.507 2.855 1.00 97.25 105 ARG A N 1
ATOM 772 C CA . ARG A 1 105 ? 2.740 -5.511 3.057 1.00 97.25 105 ARG A CA 1
ATOM 773 C C . ARG A 1 105 ? 2.458 -5.778 4.527 1.00 97.25 105 ARG A C 1
ATOM 775 O O . ARG A 1 105 ? 1.296 -5.885 4.920 1.00 97.25 105 ARG A O 1
ATOM 782 N N . ALA A 1 106 ? 3.506 -5.921 5.334 1.00 96.31 106 ALA A N 1
ATOM 783 C CA . ALA A 1 106 ? 3.361 -6.155 6.764 1.00 96.31 106 ALA A CA 1
ATOM 784 C C . ALA A 1 106 ? 2.629 -4.987 7.439 1.00 96.31 106 ALA A C 1
ATOM 786 O O . ALA A 1 106 ? 1.734 -5.225 8.256 1.00 96.31 106 ALA A O 1
ATOM 787 N N . GLN A 1 107 ? 2.946 -3.753 7.038 1.00 95.31 107 GLN A N 1
ATOM 788 C CA . GLN A 1 107 ? 2.290 -2.559 7.555 1.00 95.31 107 GLN A CA 1
ATOM 789 C C . GLN A 1 107 ? 0.828 -2.468 7.115 1.00 95.31 107 GLN A C 1
ATOM 791 O O . GLN A 1 107 ? -0.047 -2.293 7.962 1.00 95.31 107 GLN A O 1
ATOM 796 N N . ALA A 1 108 ? 0.538 -2.710 5.835 1.00 95.38 108 ALA A N 1
ATOM 797 C CA . ALA A 1 108 ? -0.834 -2.785 5.335 1.00 95.38 108 ALA A CA 1
ATOM 798 C C . ALA A 1 108 ? -1.681 -3.798 6.127 1.00 95.38 108 ALA A C 1
ATOM 800 O O . ALA A 1 108 ? -2.794 -3.494 6.547 1.00 95.38 108 ALA A O 1
ATOM 801 N N . ALA A 1 109 ? -1.133 -4.987 6.399 1.00 95.56 109 ALA A N 1
ATOM 802 C CA . ALA A 1 109 ? -1.821 -6.011 7.180 1.00 95.56 109 ALA A CA 1
ATOM 803 C C . ALA A 1 109 ? -1.992 -5.628 8.663 1.00 95.56 109 ALA A C 1
ATOM 805 O O . ALA A 1 109 ? -2.962 -6.047 9.297 1.00 95.56 109 ALA A O 1
ATOM 806 N N . ARG A 1 110 ? -1.051 -4.866 9.242 1.00 95.56 110 ARG A N 1
ATOM 807 C CA . ARG A 1 110 ? -1.160 -4.331 10.610 1.00 95.56 110 ARG A CA 1
ATOM 808 C C . ARG A 1 110 ? -2.301 -3.317 10.698 1.00 95.56 110 ARG A C 1
ATOM 810 O O . ARG A 1 110 ? -3.148 -3.474 11.576 1.00 95.56 110 ARG A O 1
ATOM 817 N N . VAL A 1 111 ? -2.350 -2.358 9.772 1.00 95.69 111 VAL A N 1
ATOM 818 C CA . VAL A 1 111 ? -3.419 -1.352 9.689 1.00 95.69 111 VAL A CA 1
ATOM 819 C C . VAL A 1 111 ? -4.770 -2.020 9.462 1.00 95.69 111 VAL A C 1
ATOM 821 O O . VAL A 1 111 ? -5.697 -1.777 10.221 1.00 95.69 111 VAL A O 1
ATOM 824 N N . GLU A 1 112 ? -4.876 -2.948 8.509 1.00 93.62 112 GLU A N 1
ATOM 825 C CA . GLU A 1 112 ? -6.137 -3.642 8.221 1.00 93.62 112 GLU A CA 1
ATOM 826 C C . GLU A 1 112 ? -6.717 -4.356 9.456 1.00 93.62 112 GLU A C 1
ATOM 828 O O . GLU A 1 112 ? -7.911 -4.247 9.747 1.00 93.62 112 GLU A O 1
ATOM 833 N N . ARG A 1 113 ? -5.875 -5.069 10.219 1.00 94.12 113 ARG A N 1
ATOM 834 C CA . ARG A 1 113 ? -6.305 -5.724 11.466 1.00 94.12 113 ARG A CA 1
ATOM 835 C C . ARG A 1 113 ? -6.752 -4.712 12.516 1.00 94.12 113 ARG A C 1
ATOM 837 O O . ARG A 1 113 ? -7.731 -4.958 13.214 1.00 94.12 113 ARG A O 1
ATOM 844 N N . SER A 1 114 ? -6.029 -3.605 12.634 1.00 94.75 114 SER A N 1
ATOM 845 C CA . SER A 1 114 ? -6.331 -2.549 13.594 1.00 94.75 114 SER A CA 1
ATOM 846 C C . SER A 1 114 ? -7.641 -1.827 13.259 1.00 94.75 114 SER A C 1
ATOM 848 O O . SER A 1 114 ? -8.483 -1.643 14.135 1.00 94.75 114 SER A O 1
ATOM 850 N N . GLU A 1 115 ? -7.891 -1.551 11.980 1.00 92.69 115 GLU A N 1
ATOM 851 C CA . GLU A 1 115 ? -9.144 -0.972 11.491 1.00 92.69 115 GLU A CA 1
ATOM 852 C C . GLU A 1 115 ? -10.354 -1.878 11.733 1.00 92.69 115 GLU A C 1
ATOM 854 O O . GLU A 1 115 ? -11.433 -1.402 12.097 1.00 92.69 115 GLU A O 1
ATOM 859 N N . ALA A 1 116 ? -10.186 -3.197 11.599 1.00 91.06 116 ALA A N 1
ATOM 860 C CA . ALA A 1 116 ? -11.238 -4.148 11.947 1.00 91.06 116 ALA A CA 1
ATOM 861 C C . ALA A 1 116 ? -11.614 -4.064 13.440 1.00 91.06 116 ALA A C 1
ATOM 863 O O . ALA A 1 116 ? -12.800 -4.073 13.778 1.00 91.06 116 ALA A O 1
ATOM 864 N N . VAL A 1 117 ? -10.625 -3.922 14.331 1.00 92.69 117 VAL A N 1
ATOM 865 C CA . VAL A 1 117 ? -10.852 -3.731 15.775 1.00 92.69 117 VAL A CA 1
ATOM 866 C C . VAL A 1 117 ? -11.509 -2.376 16.048 1.00 92.69 117 VAL A C 1
ATOM 868 O O . VAL A 1 117 ? -12.530 -2.320 16.736 1.00 92.69 117 VAL A O 1
ATOM 871 N N . ARG A 1 118 ? -11.003 -1.300 15.434 1.00 90.75 118 ARG A N 1
ATOM 872 C CA . ARG A 1 118 ? -11.558 0.058 15.543 1.00 90.75 118 ARG A CA 1
ATOM 873 C C . ARG A 1 118 ? -13.021 0.122 15.109 1.00 90.75 118 ARG A C 1
ATOM 875 O O . ARG A 1 118 ? -13.835 0.771 15.760 1.00 90.75 118 ARG A O 1
ATOM 882 N N . THR A 1 119 ? -13.378 -0.596 14.046 1.00 90.50 119 THR A N 1
ATOM 883 C CA . THR A 1 119 ? -14.757 -0.702 13.547 1.00 90.50 119 THR A CA 1
ATOM 884 C C . THR A 1 119 ? -15.680 -1.339 14.583 1.00 90.50 119 THR A C 1
ATOM 886 O O . THR A 1 119 ? -16.778 -0.840 14.830 1.00 90.50 119 THR A O 1
ATOM 889 N N . ILE A 1 120 ? -15.241 -2.424 15.228 1.00 90.94 120 ILE A N 1
ATOM 890 C CA . ILE A 1 120 ? -16.008 -3.085 16.292 1.00 90.94 120 ILE A CA 1
ATOM 891 C C . ILE A 1 120 ? -16.152 -2.154 17.502 1.00 90.94 120 ILE A C 1
ATOM 893 O O . ILE A 1 120 ? -17.262 -1.978 18.003 1.00 90.94 120 ILE A O 1
ATOM 897 N N . ALA A 1 121 ? -15.063 -1.518 17.937 1.00 90.94 121 ALA A N 1
ATOM 898 C CA . ALA A 1 121 ? -15.075 -0.582 19.057 1.00 90.94 121 ALA A CA 1
ATOM 899 C C . ALA A 1 121 ? -16.006 0.617 18.799 1.00 90.94 121 ALA A C 1
ATOM 901 O O . ALA A 1 121 ? -16.812 0.976 19.655 1.00 90.94 121 ALA A O 1
ATOM 902 N N . ASN A 1 122 ? -15.992 1.179 17.588 1.00 89.94 122 ASN A N 1
ATOM 903 C CA . ASN A 1 122 ? -16.900 2.260 17.207 1.00 89.94 122 ASN A CA 1
ATOM 904 C C . ASN A 1 122 ? -18.368 1.824 17.203 1.00 89.94 122 ASN A C 1
ATOM 906 O O . ASN A 1 122 ? -19.224 2.597 17.626 1.00 89.94 122 ASN A O 1
ATOM 910 N N . ARG A 1 123 ? -18.676 0.588 16.791 1.00 89.75 123 ARG A N 1
ATOM 911 C CA . ARG A 1 123 ? -20.040 0.046 16.906 1.00 8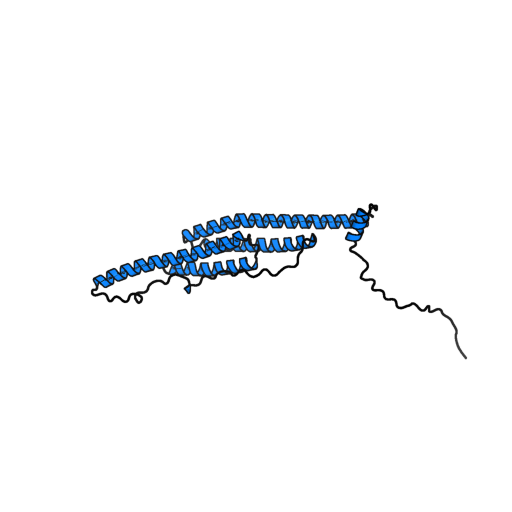9.75 123 ARG A CA 1
ATOM 912 C C . ARG A 1 123 ? -20.480 -0.071 18.365 1.00 89.75 123 ARG A C 1
ATOM 914 O O . ARG A 1 123 ? -21.598 0.322 18.674 1.00 89.75 123 ARG A O 1
ATOM 921 N N . VAL A 1 124 ? -19.601 -0.541 19.256 1.00 88.94 124 VAL A N 1
ATOM 922 C CA . VAL A 1 124 ? -19.864 -0.600 20.710 1.00 88.94 124 VAL A CA 1
ATOM 923 C C . VAL A 1 124 ? -20.151 0.789 21.288 1.00 88.94 124 VAL A C 1
ATOM 925 O O . VAL A 1 124 ? -21.003 0.929 22.157 1.00 88.94 124 VAL A O 1
ATOM 928 N N . LEU A 1 125 ? -19.480 1.823 20.780 1.00 88.19 125 LEU A N 1
ATOM 929 C CA . LEU A 1 125 ? -19.675 3.214 21.198 1.00 88.19 125 LEU A CA 1
ATOM 930 C C . LEU A 1 125 ? -20.887 3.905 20.546 1.00 88.19 125 LEU A C 1
ATOM 932 O O . LEU A 1 125 ? -21.102 5.090 20.783 1.00 88.19 125 LEU A O 1
ATOM 936 N N . GLY A 1 126 ? -21.661 3.210 19.706 1.00 85.38 126 GLY A N 1
ATOM 937 C CA . GLY A 1 126 ? -22.781 3.807 18.970 1.00 85.38 126 GLY A CA 1
ATOM 938 C C . GLY A 1 126 ? -22.364 4.707 17.797 1.00 85.38 126 GLY A C 1
ATOM 939 O O . GLY A 1 126 ? -23.210 5.360 17.196 1.00 85.38 126 GLY A O 1
ATOM 940 N N . ASN A 1 127 ? -21.079 4.711 17.431 1.00 84.12 127 ASN A N 1
ATOM 941 C CA . ASN A 1 127 ? -20.515 5.465 16.304 1.00 84.12 127 ASN A CA 1
ATOM 942 C C . ASN A 1 127 ? -20.487 4.652 14.994 1.00 84.12 127 ASN A C 1
ATOM 944 O O . ASN A 1 127 ? -19.873 5.067 14.012 1.00 84.12 127 ASN A O 1
ATOM 948 N N . GLY A 1 128 ? -21.092 3.462 14.972 1.00 74.88 128 GLY A N 1
ATOM 949 C CA . GLY A 1 128 ? -21.139 2.612 13.785 1.00 74.88 128 GLY A CA 1
ATOM 950 C C . GLY A 1 128 ? -22.131 3.141 12.748 1.00 74.88 128 GLY A C 1
ATOM 951 O O . GLY A 1 128 ? -23.337 3.077 12.968 1.00 74.88 128 GLY A O 1
ATOM 952 N N . GLY A 1 129 ? -21.634 3.629 11.611 1.00 63.81 129 GLY A N 1
ATOM 953 C CA . GLY A 1 129 ? -22.447 3.889 10.419 1.00 63.81 129 GLY A CA 1
ATOM 954 C C . GLY A 1 129 ? -22.591 2.644 9.531 1.00 63.81 129 GLY A C 1
ATOM 955 O O . GLY A 1 129 ? -21.850 1.674 9.716 1.00 63.81 129 GLY A O 1
ATOM 956 N N . PRO A 1 130 ? -23.531 2.639 8.565 1.00 58.91 130 PRO A N 1
ATOM 957 C CA . PRO A 1 130 ? -23.548 1.621 7.522 1.00 58.91 130 PRO A CA 1
ATOM 958 C C . PRO A 1 130 ? -22.229 1.667 6.740 1.00 58.91 130 PRO A C 1
ATOM 960 O O . PRO A 1 130 ? -21.769 2.744 6.363 1.00 58.91 130 PRO A O 1
ATOM 963 N N . ASP A 1 131 ? -21.638 0.496 6.491 1.00 62.28 131 ASP A N 1
ATOM 964 C CA . ASP A 1 131 ? -20.468 0.360 5.622 1.00 62.28 131 ASP A CA 1
ATOM 965 C C . ASP A 1 131 ? -20.893 0.723 4.187 1.00 62.28 131 ASP A C 1
ATOM 967 O O . ASP A 1 131 ? -21.364 -0.126 3.424 1.00 62.28 131 ASP A O 1
ATOM 971 N N . GLU A 1 132 ? -20.796 2.001 3.814 1.00 54.16 132 GLU A N 1
ATOM 972 C CA . GLU A 1 132 ? -21.030 2.406 2.433 1.00 54.16 132 GLU A CA 1
ATOM 973 C C . GLU A 1 132 ? -19.923 1.817 1.548 1.00 54.16 132 GLU A C 1
ATOM 975 O O . GLU A 1 132 ? -18.732 1.961 1.851 1.00 54.16 132 GLU A O 1
ATOM 980 N N . PRO A 1 133 ? -20.272 1.136 0.443 1.00 56.00 133 PRO A N 1
ATOM 981 C CA . PRO A 1 133 ? -19.271 0.613 -0.466 1.00 56.00 133 PRO A CA 1
ATOM 982 C C . PRO A 1 133 ? -18.554 1.786 -1.137 1.00 56.00 133 PRO A C 1
ATOM 984 O O . PRO A 1 133 ? -19.062 2.379 -2.089 1.00 56.00 133 PRO A O 1
ATOM 987 N N . ALA A 1 134 ? -17.353 2.102 -0.653 1.00 64.19 134 ALA A N 1
ATOM 988 C CA . ALA A 1 134 ? -16.483 3.070 -1.299 1.00 64.19 134 ALA A CA 1
ATOM 989 C C . ALA A 1 134 ? -16.247 2.647 -2.759 1.00 64.19 134 ALA A C 1
ATOM 991 O O . ALA A 1 134 ? -15.928 1.485 -3.048 1.00 64.19 134 ALA A O 1
ATOM 992 N N . ALA A 1 135 ? -16.435 3.587 -3.687 1.00 67.88 135 ALA A N 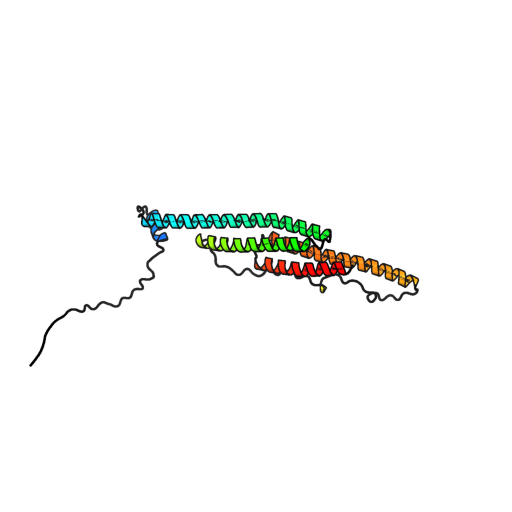1
ATOM 993 C CA . ALA A 1 135 ? -16.120 3.368 -5.090 1.00 67.88 135 ALA A CA 1
ATOM 994 C C . ALA A 1 135 ? -14.643 2.970 -5.224 1.00 67.88 135 ALA A C 1
ATOM 996 O O . ALA A 1 135 ? -13.763 3.602 -4.639 1.00 67.88 135 ALA A O 1
ATOM 997 N N . LEU A 1 136 ? -14.370 1.911 -5.990 1.00 68.94 136 LEU A N 1
ATOM 998 C CA . LEU A 1 136 ? -13.011 1.409 -6.166 1.00 68.94 136 LEU A CA 1
ATOM 999 C C . LEU A 1 136 ? -12.175 2.445 -6.915 1.00 68.94 136 LEU A C 1
ATOM 1001 O O . LEU A 1 136 ? -12.420 2.716 -8.092 1.00 68.94 136 LEU A O 1
ATOM 1005 N N . THR A 1 137 ? -11.160 2.989 -6.249 1.00 79.25 137 THR A N 1
ATOM 1006 C CA . THR A 1 137 ? -10.140 3.784 -6.934 1.00 79.25 137 THR A CA 1
ATOM 1007 C C . THR A 1 137 ? -9.284 2.834 -7.776 1.00 79.25 137 THR A C 1
ATOM 1009 O O . THR A 1 137 ? -8.668 1.925 -7.213 1.00 79.25 137 THR A O 1
ATOM 1012 N N . PRO A 1 138 ? -9.212 3.001 -9.108 1.00 85.44 138 PRO A N 1
ATOM 1013 C CA . PRO A 1 138 ? -8.403 2.122 -9.938 1.00 85.44 138 PRO A CA 1
ATOM 1014 C C . PRO A 1 138 ? -6.906 2.315 -9.651 1.00 85.44 138 PRO A C 1
ATOM 1016 O O . PRO A 1 138 ? -6.408 3.438 -9.493 1.00 85.44 138 PRO A O 1
ATOM 1019 N N . VAL A 1 139 ? -6.181 1.197 -9.616 1.00 90.88 139 VAL A N 1
ATOM 1020 C CA . VAL A 1 139 ? -4.715 1.170 -9.570 1.00 90.88 139 VAL A CA 1
ATOM 1021 C C . VAL A 1 139 ? -4.199 1.198 -11.013 1.00 90.88 139 VAL A C 1
ATOM 1023 O O . VAL A 1 139 ? -4.611 0.352 -11.809 1.00 90.88 139 VAL A O 1
ATOM 1026 N N . PRO A 1 140 ? -3.340 2.161 -11.390 1.00 90.12 140 PRO A N 1
ATOM 1027 C CA . PRO A 1 140 ? -2.747 2.187 -12.720 1.00 90.12 140 PRO A CA 1
ATOM 1028 C C . PRO A 1 140 ? -1.825 0.978 -12.890 1.00 90.12 140 PRO A C 1
ATOM 1030 O O . PRO A 1 140 ? -0.941 0.757 -12.067 1.00 90.12 140 PRO A O 1
ATOM 1033 N N . ALA A 1 141 ? -2.034 0.208 -13.955 1.00 92.44 141 ALA A N 1
ATOM 1034 C CA . ALA A 1 141 ? -1.190 -0.933 -14.287 1.00 92.44 141 ALA A CA 1
ATOM 1035 C C . ALA A 1 141 ? -0.081 -0.509 -15.253 1.00 92.44 141 ALA A C 1
ATOM 1037 O O . ALA A 1 141 ? -0.364 0.099 -16.290 1.00 92.44 141 ALA A O 1
ATOM 1038 N N . LEU A 1 142 ? 1.163 -0.869 -14.948 1.00 94.44 142 LEU A N 1
ATOM 1039 C CA . LEU A 1 142 ? 2.293 -0.688 -15.844 1.00 94.44 142 LEU A CA 1
ATOM 1040 C C . LEU A 1 142 ? 2.564 -1.994 -16.589 1.00 94.44 142 LEU A C 1
ATOM 1042 O O . LEU A 1 142 ? 2.811 -3.043 -16.000 1.00 94.44 142 LEU A O 1
ATOM 1046 N N . THR A 1 143 ? 2.526 -1.927 -17.917 1.00 92.56 143 THR A N 1
ATOM 1047 C CA . THR A 1 143 ? 2.798 -3.076 -18.787 1.00 92.56 143 THR A CA 1
ATOM 1048 C C . THR A 1 143 ? 4.003 -2.787 -19.678 1.00 92.56 143 THR A C 1
ATOM 1050 O O . THR A 1 143 ? 4.281 -1.618 -19.954 1.00 92.56 143 THR A O 1
ATOM 1053 N N . PRO A 1 144 ? 4.693 -3.818 -20.203 1.00 90.38 144 PRO A N 1
ATOM 1054 C CA . PRO A 1 144 ? 5.822 -3.620 -21.116 1.00 90.38 144 PRO A CA 1
ATOM 1055 C C . PRO A 1 144 ? 5.482 -2.759 -22.341 1.00 90.38 144 PRO A C 1
ATOM 1057 O O . PRO A 1 144 ? 6.350 -2.075 -22.871 1.00 90.38 144 PRO A O 1
ATOM 1060 N N . ALA A 1 145 ? 4.219 -2.774 -22.782 1.00 91.69 145 ALA A N 1
ATOM 1061 C CA . ALA A 1 145 ? 3.736 -1.991 -23.918 1.00 91.69 145 ALA A CA 1
ATOM 1062 C C . ALA A 1 145 ? 3.673 -0.478 -23.643 1.00 91.69 145 ALA A C 1
ATOM 1064 O O . ALA A 1 145 ? 3.617 0.307 -24.585 1.00 91.69 145 ALA A O 1
ATOM 1065 N N . LEU A 1 146 ? 3.667 -0.074 -22.370 1.00 92.50 146 LEU A N 1
ATOM 1066 C CA . LEU A 1 146 ? 3.689 1.329 -21.953 1.00 92.50 146 LEU A CA 1
ATOM 1067 C C . LEU A 1 146 ? 5.117 1.870 -21.794 1.00 92.50 146 LEU A C 1
ATOM 1069 O O . LEU A 1 146 ? 5.292 3.066 -21.580 1.00 92.50 146 LEU A O 1
ATOM 1073 N N . LEU A 1 147 ? 6.132 1.009 -21.901 1.00 93.44 147 LEU A N 1
ATOM 1074 C CA . LEU A 1 147 ? 7.528 1.414 -21.817 1.00 93.44 147 LEU A CA 1
ATOM 1075 C C . LEU A 1 147 ? 8.055 1.909 -23.172 1.00 93.44 147 LEU A C 1
ATOM 1077 O O . LEU A 1 147 ? 7.622 1.415 -24.219 1.00 93.44 147 LEU A O 1
ATOM 1081 N N . PRO A 1 148 ? 9.049 2.820 -23.177 1.00 91.31 148 PRO A N 1
ATOM 1082 C CA . PRO A 1 148 ? 9.766 3.192 -24.390 1.00 91.31 148 PRO A CA 1
ATOM 1083 C C . PRO A 1 148 ? 10.261 1.956 -25.155 1.00 91.31 148 PRO A C 1
ATOM 1085 O O . PRO A 1 148 ? 10.880 1.048 -24.586 1.00 91.31 148 PRO A O 1
ATOM 1088 N N . ARG A 1 149 ? 9.973 1.900 -26.460 1.00 91.25 149 ARG A N 1
ATOM 1089 C CA . ARG A 1 149 ? 10.414 0.802 -27.328 1.00 91.25 149 ARG A CA 1
ATOM 1090 C C . ARG A 1 149 ? 11.908 0.946 -27.610 1.00 91.25 149 ARG A C 1
ATOM 1092 O O . ARG A 1 149 ? 12.336 1.979 -28.113 1.00 91.25 149 ARG A O 1
ATOM 1099 N N . VAL A 1 150 ? 12.675 -0.113 -27.348 1.00 89.00 150 VAL A N 1
ATOM 1100 C CA . VAL A 1 150 ? 14.098 -0.180 -27.712 1.00 89.00 150 VAL A CA 1
ATOM 1101 C C . VAL A 1 150 ? 14.222 -0.189 -29.243 1.00 89.00 150 VAL A C 1
ATOM 1103 O O . VAL A 1 150 ? 13.638 -1.074 -29.880 1.00 89.00 150 VAL A O 1
ATOM 1106 N N . PRO A 1 151 ? 14.946 0.772 -29.848 1.00 87.69 151 PRO A N 1
ATOM 1107 C CA . PRO A 1 151 ? 15.126 0.819 -31.294 1.00 87.69 151 PRO A CA 1
ATOM 1108 C C . PRO A 1 151 ? 15.860 -0.412 -31.814 1.00 87.69 151 PRO A C 1
ATOM 1110 O O . PRO A 1 151 ? 16.816 -0.893 -31.206 1.00 87.69 151 PRO A O 1
ATOM 1113 N N . SER A 1 152 ? 15.423 -0.914 -32.959 1.00 85.88 152 SER A N 1
ATOM 1114 C CA . SER A 1 152 ? 16.011 -2.056 -33.649 1.00 85.88 152 SER A CA 1
ATOM 1115 C C . SER A 1 152 ? 16.730 -1.622 -34.924 1.00 85.88 152 SER A C 1
ATOM 1117 O O . SER A 1 152 ? 16.468 -0.557 -35.474 1.00 85.88 152 SER A O 1
ATOM 1119 N N . VAL A 1 153 ? 17.602 -2.494 -35.437 1.00 78.56 153 VAL A N 1
ATOM 1120 C CA . VAL A 1 153 ? 18.325 -2.282 -36.707 1.00 78.56 153 VAL A CA 1
ATOM 1121 C C . VAL A 1 153 ? 17.365 -2.065 -37.891 1.00 78.56 153 VAL A C 1
ATOM 1123 O O . VAL A 1 153 ? 17.738 -1.432 -38.874 1.00 78.56 153 VAL A O 1
ATOM 1126 N N . TYR A 1 154 ? 16.127 -2.560 -37.788 1.00 76.12 154 TYR A N 1
ATOM 1127 C CA . TYR A 1 154 ? 15.092 -2.448 -38.819 1.00 76.12 154 TYR A CA 1
ATOM 1128 C C . TYR A 1 154 ? 14.254 -1.168 -38.730 1.00 76.12 154 TYR A C 1
ATOM 1130 O O . TYR A 1 154 ? 13.466 -0.916 -39.634 1.00 76.12 154 TYR A O 1
ATOM 1138 N N . ASP A 1 155 ? 14.386 -0.381 -37.658 1.00 77.50 155 ASP A N 1
ATOM 1139 C CA . ASP A 1 155 ? 13.629 0.870 -37.499 1.00 77.50 155 ASP A CA 1
ATOM 1140 C C . ASP A 1 155 ? 14.249 2.040 -38.277 1.00 77.50 155 ASP A C 1
ATOM 1142 O O . ASP A 1 155 ? 13.681 3.127 -38.324 1.00 77.50 155 ASP A O 1
ATOM 1146 N N . ASP A 1 156 ? 15.418 1.827 -38.876 1.00 66.62 156 ASP A N 1
ATOM 1147 C CA . ASP A 1 156 ? 16.165 2.848 -39.590 1.00 66.62 156 ASP A CA 1
ATOM 1148 C C . ASP A 1 156 ? 16.190 2.499 -41.094 1.00 66.62 156 ASP A C 1
ATOM 1150 O O . ASP A 1 156 ? 16.780 1.504 -41.518 1.00 66.62 156 ASP A O 1
ATOM 1154 N N . GLU A 1 157 ? 15.496 3.299 -41.908 1.00 63.16 157 GLU A N 1
ATOM 1155 C CA . GLU A 1 157 ? 15.301 3.065 -43.349 1.00 63.16 157 GLU A CA 1
ATOM 1156 C C . GLU A 1 157 ? 16.499 3.516 -44.212 1.00 63.16 157 GLU A C 1
ATOM 1158 O O . GLU A 1 157 ? 16.525 3.264 -45.418 1.00 63.16 157 GLU A O 1
ATOM 1163 N N . GLU A 1 158 ? 17.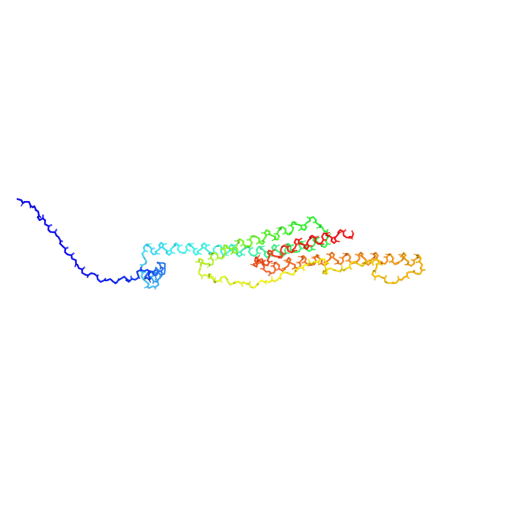517 4.165 -43.631 1.00 63.69 158 GLU A N 1
ATOM 1164 C CA . GLU A 1 158 ? 18.675 4.639 -44.400 1.00 63.69 158 GLU A CA 1
ATOM 1165 C C . GLU A 1 158 ? 19.632 3.495 -44.774 1.00 63.69 158 GLU A C 1
ATOM 1167 O O . GLU A 1 158 ? 20.197 2.823 -43.912 1.00 63.69 158 GLU A O 1
ATOM 1172 N N . ALA A 1 159 ? 19.860 3.285 -46.074 1.00 58.88 159 ALA A N 1
ATOM 1173 C CA . ALA A 1 159 ? 20.858 2.340 -46.570 1.00 58.88 159 ALA A CA 1
ATOM 1174 C C . ALA A 1 159 ? 22.265 2.964 -46.514 1.00 58.88 159 ALA A C 1
ATOM 1176 O O . ALA A 1 159 ? 22.540 3.950 -47.198 1.00 58.88 159 ALA A O 1
ATOM 1177 N N . GLY A 1 160 ? 23.168 2.383 -45.718 1.00 61.56 160 GLY A N 1
ATOM 1178 C CA . GLY A 1 160 ? 24.567 2.819 -45.647 1.00 61.56 160 GLY A CA 1
ATOM 1179 C C . GLY A 1 160 ? 25.297 2.628 -46.982 1.00 61.56 160 GLY A C 1
ATOM 1180 O O . GLY A 1 160 ? 25.249 1.546 -47.569 1.00 61.56 160 GLY A O 1
ATOM 1181 N N . ALA A 1 161 ? 25.982 3.671 -47.460 1.00 66.62 161 ALA A N 1
ATOM 1182 C CA . ALA A 1 161 ? 26.717 3.651 -48.728 1.00 66.62 161 ALA A CA 1
ATOM 1183 C C . ALA A 1 161 ? 28.095 2.963 -48.617 1.00 66.62 161 ALA A C 1
ATOM 1185 O O . ALA A 1 161 ? 28.659 2.550 -49.633 1.00 66.62 161 ALA A O 1
ATOM 1186 N N . SER A 1 162 ? 28.635 2.811 -47.399 1.00 80.38 162 SER A N 1
ATOM 1187 C CA . SER A 1 162 ? 29.920 2.159 -47.125 1.00 80.38 162 SER A CA 1
ATOM 1188 C C . SER A 1 162 ? 29.932 1.344 -45.818 1.00 80.38 162 SER A C 1
ATOM 1190 O O . SER A 1 162 ? 29.088 1.518 -44.941 1.00 80.38 162 SER A O 1
ATOM 1192 N N . LEU A 1 163 ? 30.927 0.457 -45.663 1.00 76.62 163 LEU A N 1
ATOM 1193 C CA . LEU A 1 163 ? 31.144 -0.308 -44.421 1.00 76.62 163 LEU A CA 1
ATOM 1194 C C . LEU A 1 163 ? 31.474 0.589 -43.215 1.00 76.62 163 LEU A C 1
ATOM 1196 O O . LEU A 1 163 ? 31.121 0.241 -42.092 1.00 76.62 163 LEU A O 1
ATOM 1200 N N . ALA A 1 164 ? 32.126 1.734 -43.440 1.00 81.75 164 ALA A N 1
ATOM 1201 C CA . ALA A 1 164 ? 32.402 2.707 -42.384 1.00 81.75 164 ALA A CA 1
ATOM 1202 C C . ALA A 1 164 ? 31.100 3.350 -41.876 1.00 81.75 164 ALA A C 1
ATOM 1204 O O . ALA A 1 164 ? 30.885 3.411 -40.667 1.00 81.75 164 ALA A O 1
ATOM 1205 N N . ASP A 1 165 ? 30.188 3.707 -42.788 1.00 81.50 165 ASP A N 1
ATOM 1206 C CA . ASP A 1 165 ? 28.872 4.259 -42.434 1.00 81.50 165 ASP A CA 1
ATOM 1207 C C . ASP A 1 165 ? 28.033 3.252 -41.635 1.00 81.50 165 ASP A C 1
ATOM 1209 O O . ASP A 1 165 ? 27.320 3.625 -40.702 1.00 81.50 165 ASP A O 1
ATOM 1213 N N . LEU A 1 166 ? 28.136 1.960 -41.972 1.00 80.69 166 LEU A N 1
ATOM 1214 C CA . LEU A 1 166 ? 27.466 0.883 -41.240 1.00 80.69 166 LEU A CA 1
ATOM 1215 C C . LEU A 1 166 ? 28.007 0.730 -39.809 1.00 80.69 166 LEU A C 1
ATOM 1217 O O . LEU A 1 166 ? 27.212 0.534 -38.892 1.00 80.69 166 LEU A O 1
ATOM 1221 N N . TRP A 1 167 ? 29.322 0.858 -39.591 1.00 83.00 167 TRP A N 1
ATOM 1222 C CA . TRP A 1 167 ? 29.903 0.822 -38.242 1.00 83.00 167 TRP A CA 1
ATOM 1223 C C . TRP A 1 167 ? 29.525 2.044 -37.403 1.00 83.00 167 TRP A C 1
ATOM 1225 O O . TRP A 1 167 ? 29.067 1.883 -36.273 1.00 83.00 167 TRP A O 1
ATOM 1235 N N . GLU A 1 168 ? 29.629 3.256 -37.948 1.00 84.56 168 GLU A N 1
ATOM 1236 C CA . GLU A 1 168 ? 29.217 4.472 -37.232 1.00 84.56 168 GLU A CA 1
ATOM 1237 C C . GLU A 1 168 ? 27.716 4.472 -36.907 1.00 84.56 168 GLU A C 1
ATOM 1239 O O . GLU A 1 168 ? 27.278 4.984 -35.872 1.00 84.56 168 GLU A O 1
ATOM 1244 N N . ARG A 1 169 ? 26.895 3.891 -37.786 1.00 83.00 169 ARG A N 1
ATOM 1245 C CA . ARG A 1 169 ? 25.470 3.665 -37.533 1.00 83.00 169 ARG A CA 1
ATOM 1246 C C . ARG A 1 169 ? 25.247 2.654 -36.415 1.00 83.00 169 ARG A C 1
ATOM 1248 O O . ARG A 1 169 ? 24.439 2.931 -35.534 1.00 83.00 169 ARG A O 1
ATOM 1255 N N . GLN A 1 170 ? 25.962 1.532 -36.424 1.00 85.44 170 GLN A N 1
ATOM 1256 C CA . GLN A 1 170 ? 25.855 0.518 -35.378 1.00 85.44 170 GLN A CA 1
ATOM 1257 C C . GLN A 1 170 ? 26.211 1.100 -34.003 1.00 85.44 170 GLN A C 1
ATOM 1259 O O . GLN A 1 170 ? 25.429 0.964 -33.067 1.00 85.44 170 GLN A O 1
ATOM 1264 N N . GLU A 1 171 ? 27.310 1.850 -33.893 1.00 88.31 171 GLU A N 1
ATOM 1265 C CA . GLU A 1 171 ? 27.674 2.512 -32.635 1.00 88.31 171 GLU A CA 1
ATOM 1266 C C . GLU A 1 171 ? 26.628 3.545 -32.187 1.00 88.31 171 GLU A C 1
ATOM 1268 O O . GLU A 1 171 ? 26.354 3.703 -30.997 1.00 88.31 171 GLU A O 1
ATOM 1273 N N . ARG A 1 172 ? 26.043 4.308 -33.122 1.00 87.94 172 ARG A N 1
ATOM 1274 C CA . ARG A 1 172 ? 24.956 5.245 -32.794 1.00 87.94 172 ARG A CA 1
ATOM 1275 C C . ARG A 1 172 ? 23.718 4.504 -32.298 1.00 87.94 172 ARG A C 1
ATOM 1277 O O . ARG A 1 172 ? 23.125 4.948 -31.316 1.00 87.94 172 ARG A O 1
ATOM 1284 N N . LEU A 1 173 ? 23.354 3.396 -32.938 1.00 89.19 173 LEU A N 1
ATOM 1285 C CA . LEU A 1 173 ? 22.225 2.570 -32.532 1.00 89.19 173 LEU A CA 1
ATOM 1286 C C . LEU A 1 173 ? 22.436 2.007 -31.124 1.00 89.19 173 LEU A C 1
ATOM 1288 O O . LEU A 1 173 ? 21.540 2.142 -30.300 1.00 89.19 173 LEU A O 1
ATOM 1292 N N . GLU A 1 174 ? 23.616 1.465 -30.821 1.00 90.06 174 GLU A N 1
ATOM 1293 C CA . GLU A 1 174 ? 23.960 0.953 -29.486 1.00 90.06 174 GLU A CA 1
ATOM 1294 C C . GLU A 1 174 ? 23.824 2.039 -28.411 1.00 90.06 174 GLU A C 1
ATOM 1296 O O . GLU A 1 174 ? 23.116 1.842 -27.426 1.00 90.06 174 GLU A O 1
ATOM 1301 N N . ARG A 1 175 ? 24.368 3.243 -28.645 1.00 90.69 175 ARG A N 1
ATOM 1302 C CA . ARG A 1 175 ? 24.216 4.376 -27.709 1.00 90.69 175 ARG A CA 1
ATOM 1303 C C . ARG A 1 175 ? 22.753 4.744 -27.461 1.00 90.69 175 ARG A C 1
ATOM 1305 O O . ARG A 1 175 ? 22.377 5.088 -26.340 1.00 90.69 175 ARG A O 1
ATOM 1312 N N . VAL A 1 176 ? 21.923 4.723 -28.505 1.00 92.00 176 VAL A N 1
ATOM 1313 C CA . VAL A 1 176 ? 20.489 5.011 -28.371 1.00 92.00 176 VAL A CA 1
ATOM 1314 C C . VAL A 1 176 ? 19.776 3.872 -27.641 1.00 92.00 176 VAL A C 1
ATOM 1316 O O . VAL A 1 176 ? 18.945 4.151 -26.780 1.00 92.00 176 VAL A O 1
ATOM 1319 N N . GLN A 1 177 ? 20.101 2.614 -27.940 1.00 92.62 177 GLN A N 1
ATOM 1320 C CA . GLN A 1 177 ? 19.549 1.450 -27.248 1.00 92.62 177 GLN A CA 1
ATOM 1321 C C . GLN A 1 177 ? 19.871 1.491 -25.755 1.00 92.62 177 GLN A C 1
ATOM 1323 O O . GLN A 1 177 ? 18.961 1.335 -24.946 1.00 92.62 177 GLN A O 1
ATOM 1328 N N . ASP A 1 178 ? 21.117 1.781 -25.384 1.00 93.25 178 ASP A N 1
ATOM 1329 C CA . ASP A 1 178 ? 21.542 1.883 -23.985 1.00 93.25 178 ASP A CA 1
ATOM 1330 C C . ASP A 1 178 ? 20.820 3.009 -23.247 1.00 93.25 178 ASP A C 1
ATOM 1332 O O . ASP A 1 178 ? 20.347 2.819 -22.124 1.00 93.25 178 ASP A O 1
ATOM 1336 N N . ARG A 1 179 ? 20.649 4.167 -23.899 1.00 94.62 179 ARG A N 1
ATOM 1337 C CA . ARG A 1 179 ? 19.854 5.266 -23.341 1.00 94.62 179 ARG A CA 1
ATOM 1338 C C . ARG A 1 179 ? 18.407 4.838 -23.092 1.00 94.62 179 ARG A C 1
ATOM 1340 O O . ARG A 1 179 ? 17.902 5.039 -21.992 1.00 94.62 179 ARG A O 1
ATOM 1347 N N . VAL A 1 180 ? 17.755 4.218 -24.078 1.00 95.19 180 VAL A N 1
ATOM 1348 C CA . VAL A 1 180 ? 16.352 3.785 -23.963 1.00 95.19 180 VAL A CA 1
ATOM 1349 C C . VAL A 1 180 ? 16.186 2.678 -22.916 1.00 95.19 180 VAL A C 1
ATOM 1351 O O . VAL A 1 180 ? 15.210 2.686 -22.170 1.00 95.19 180 VAL A O 1
ATOM 1354 N N . ARG A 1 181 ? 17.141 1.747 -22.797 1.00 93.88 181 ARG A N 1
ATOM 1355 C CA . ARG A 1 181 ? 17.173 0.755 -21.706 1.00 93.88 181 ARG A CA 1
ATOM 1356 C C . ARG A 1 181 ? 17.239 1.439 -20.338 1.00 93.88 181 ARG A C 1
ATOM 1358 O O . ARG A 1 181 ? 16.476 1.084 -19.444 1.00 93.88 181 ARG A O 1
ATOM 1365 N N . GLY A 1 182 ? 18.085 2.460 -20.193 1.00 94.75 182 GLY A N 1
ATOM 1366 C CA . GLY A 1 182 ? 18.144 3.292 -18.988 1.00 94.75 182 GLY A CA 1
ATOM 1367 C C . GLY A 1 182 ? 16.805 3.963 -18.663 1.00 94.75 182 GLY A C 1
ATOM 1368 O O . GLY A 1 182 ? 16.312 3.828 -17.545 1.00 94.75 182 GLY A O 1
ATOM 1369 N N . GLU A 1 183 ? 16.177 4.601 -19.653 1.00 95.81 183 GLU A N 1
ATOM 1370 C CA . GLU A 1 183 ? 14.863 5.248 -19.510 1.00 95.81 183 GLU A CA 1
ATOM 1371 C C . GLU A 1 183 ? 13.770 4.256 -19.079 1.00 95.81 183 GLU A C 1
ATOM 1373 O O . GLU A 1 183 ? 12.935 4.580 -18.234 1.00 95.81 183 GLU A O 1
ATOM 1378 N N . ARG A 1 184 ? 13.778 3.024 -19.611 1.00 97.00 184 ARG A N 1
ATOM 1379 C CA . ARG A 1 184 ? 12.837 1.962 -19.210 1.00 97.00 184 ARG A CA 1
ATOM 1380 C C . ARG A 1 184 ? 12.982 1.619 -17.726 1.00 97.00 184 ARG A C 1
ATOM 1382 O O . ARG A 1 184 ? 11.979 1.566 -17.017 1.00 97.00 184 ARG A O 1
ATOM 1389 N N . VAL A 1 185 ? 14.214 1.434 -17.246 1.00 96.88 185 VAL A N 1
ATOM 1390 C CA . VAL A 1 185 ? 14.506 1.145 -15.830 1.00 96.88 185 VAL A CA 1
ATOM 1391 C C . VAL A 1 185 ? 14.013 2.277 -14.926 1.00 96.88 185 VAL A C 1
ATOM 1393 O O . VAL A 1 185 ? 13.361 2.018 -13.913 1.00 96.88 185 VAL A O 1
ATOM 1396 N N . GLU A 1 186 ? 14.291 3.527 -15.297 1.00 96.44 186 GLU A N 1
ATOM 1397 C CA . GLU A 1 186 ? 13.868 4.710 -14.539 1.00 96.44 186 GLU A CA 1
ATOM 1398 C C . GLU A 1 186 ? 12.343 4.867 -14.510 1.00 96.44 186 GLU A C 1
ATOM 1400 O O . GLU A 1 186 ? 11.778 5.175 -13.462 1.00 96.44 186 GLU A O 1
ATOM 1405 N N . HIS A 1 187 ? 11.662 4.590 -15.624 1.00 97.31 187 HIS A N 1
ATOM 1406 C CA . HIS A 1 187 ? 10.205 4.674 -15.712 1.00 97.31 187 HIS A CA 1
ATOM 1407 C C . HIS A 1 187 ? 9.512 3.674 -14.778 1.00 97.31 187 HIS A C 1
ATOM 1409 O O . HIS A 1 187 ? 8.586 4.034 -14.049 1.00 97.31 187 HIS A O 1
ATOM 1415 N N . VAL A 1 188 ? 9.977 2.421 -14.759 1.00 97.94 188 VAL A N 1
ATOM 1416 C CA . VAL A 1 188 ? 9.411 1.401 -13.866 1.00 97.94 188 VAL A CA 1
ATOM 1417 C C . VAL A 1 188 ? 9.729 1.719 -12.401 1.00 97.94 188 VAL A C 1
ATOM 1419 O O . VAL A 1 188 ? 8.861 1.572 -11.541 1.00 97.94 188 VAL A O 1
ATOM 1422 N N . ALA A 1 189 ? 10.938 2.211 -12.106 1.00 97.69 189 ALA A N 1
ATOM 1423 C CA . ALA A 1 189 ? 11.302 2.653 -10.761 1.00 97.69 189 ALA A CA 1
ATOM 1424 C C . ALA A 1 189 ? 10.402 3.800 -10.268 1.00 97.69 189 ALA A C 1
ATOM 1426 O O . ALA A 1 189 ? 9.909 3.752 -9.143 1.00 97.69 189 ALA A O 1
ATOM 1427 N N . ALA A 1 190 ? 10.136 4.798 -11.114 1.00 97.69 190 ALA A N 1
ATOM 1428 C CA . ALA A 1 190 ? 9.236 5.900 -10.784 1.00 97.69 190 ALA A CA 1
ATOM 1429 C C . ALA A 1 190 ? 7.804 5.414 -10.505 1.00 97.69 190 ALA A C 1
ATOM 1431 O O . ALA A 1 190 ? 7.169 5.887 -9.567 1.00 97.69 190 ALA A O 1
ATOM 1432 N N . HIS A 1 191 ? 7.311 4.434 -11.269 1.00 97.94 191 HIS A N 1
ATOM 1433 C CA . HIS A 1 191 ? 5.996 3.827 -11.032 1.00 97.94 191 HIS A CA 1
ATOM 1434 C C . HIS A 1 191 ? 5.916 3.094 -9.688 1.00 97.94 191 HIS A C 1
ATOM 1436 O O . HIS A 1 191 ? 4.933 3.249 -8.966 1.00 97.94 191 HIS A O 1
ATOM 1442 N N . LEU A 1 192 ? 6.957 2.340 -9.316 1.00 98.00 192 LEU A N 1
ATOM 1443 C CA . LEU A 1 192 ? 7.036 1.678 -8.008 1.00 98.00 192 LEU A CA 1
ATOM 1444 C C . LEU A 1 192 ? 6.971 2.683 -6.853 1.00 98.00 192 LEU A C 1
ATOM 1446 O O . LEU A 1 192 ? 6.200 2.483 -5.916 1.00 98.00 192 LEU A O 1
ATOM 1450 N N . VAL A 1 193 ? 7.742 3.770 -6.937 1.00 97.94 193 VAL A N 1
ATOM 1451 C CA . VAL A 1 193 ? 7.736 4.832 -5.918 1.00 97.94 193 VAL A CA 1
ATOM 1452 C C . VAL A 1 193 ? 6.368 5.509 -5.849 1.00 97.94 193 VAL A C 1
ATOM 1454 O O . VAL A 1 193 ? 5.799 5.603 -4.768 1.00 97.94 193 VAL A O 1
ATOM 1457 N N . ALA A 1 194 ? 5.780 5.874 -6.991 1.00 97.44 194 ALA A N 1
ATOM 1458 C CA . ALA A 1 194 ? 4.469 6.520 -7.033 1.00 97.44 194 ALA A CA 1
ATOM 1459 C C . ALA A 1 194 ? 3.346 5.646 -6.440 1.00 97.44 194 ALA A C 1
ATOM 1461 O O . ALA A 1 194 ? 2.386 6.160 -5.865 1.00 97.44 194 ALA A O 1
ATOM 1462 N N . LEU A 1 195 ? 3.429 4.318 -6.577 1.00 97.19 195 LEU A N 1
ATOM 1463 C CA . LEU A 1 195 ? 2.489 3.408 -5.919 1.00 97.19 195 LEU A CA 1
ATOM 1464 C C . LEU A 1 195 ? 2.692 3.365 -4.403 1.00 97.19 195 LEU A C 1
ATOM 1466 O O . LEU A 1 195 ? 1.695 3.396 -3.683 1.00 97.19 195 LEU A O 1
ATOM 1470 N N . ALA A 1 196 ? 3.941 3.328 -3.929 1.00 96.69 196 ALA A N 1
ATOM 1471 C CA . ALA A 1 196 ? 4.248 3.389 -2.500 1.00 96.69 196 ALA A CA 1
ATOM 1472 C C . ALA A 1 196 ? 3.730 4.696 -1.879 1.00 96.69 196 ALA A C 1
ATOM 1474 O O . ALA A 1 196 ? 2.949 4.641 -0.933 1.00 96.69 196 ALA A O 1
ATOM 1475 N N . GLU A 1 197 ? 4.043 5.844 -2.487 1.00 96.31 197 GLU A N 1
ATOM 1476 C CA . GLU A 1 197 ? 3.544 7.164 -2.074 1.00 96.31 197 GLU A CA 1
ATOM 1477 C C . GLU A 1 197 ? 2.015 7.170 -1.983 1.00 96.31 197 GLU A C 1
ATOM 1479 O O . GLU A 1 197 ? 1.444 7.516 -0.957 1.00 96.31 197 GLU A O 1
ATOM 1484 N N . ARG A 1 198 ? 1.318 6.663 -3.008 1.00 95.38 198 ARG A N 1
ATOM 1485 C CA . ARG A 1 198 ? -0.152 6.615 -3.007 1.00 95.38 198 ARG A CA 1
ATOM 1486 C C . ARG A 1 198 ? -0.754 5.727 -1.920 1.00 95.38 198 ARG A C 1
ATOM 1488 O O . ARG A 1 198 ? -1.907 5.970 -1.545 1.00 95.38 198 ARG A O 1
ATOM 1495 N N . ILE A 1 199 ? -0.064 4.666 -1.507 1.00 94.06 199 ILE A N 1
ATOM 1496 C CA . ILE A 1 199 ? -0.490 3.816 -0.388 1.00 94.06 199 ILE A CA 1
ATOM 1497 C C . ILE A 1 199 ? -0.329 4.593 0.926 1.00 94.06 199 ILE A C 1
ATOM 1499 O O . ILE A 1 199 ? -1.264 4.626 1.730 1.00 94.06 199 ILE A O 1
ATOM 1503 N N . VAL A 1 200 ? 0.823 5.243 1.105 1.00 93.06 200 VAL A N 1
ATOM 1504 C CA . VAL A 1 200 ? 1.185 6.001 2.312 1.00 93.06 200 VAL A CA 1
ATOM 1505 C C . VAL A 1 200 ? 0.324 7.253 2.477 1.00 93.06 200 VAL A C 1
ATOM 1507 O O . VAL A 1 200 ? -0.234 7.448 3.548 1.00 93.06 200 VAL A O 1
ATOM 1510 N N . ASP A 1 201 ? 0.073 8.013 1.408 1.00 91.44 201 ASP A N 1
ATOM 1511 C CA . ASP A 1 201 ? -0.827 9.182 1.389 1.00 91.44 201 ASP A CA 1
ATOM 1512 C C . ASP A 1 201 ? -2.247 8.853 1.878 1.00 91.44 201 ASP A C 1
ATOM 1514 O O . ASP A 1 201 ? -2.998 9.718 2.328 1.00 91.44 201 ASP A O 1
ATOM 1518 N N . ARG A 1 202 ? -2.656 7.589 1.732 1.00 88.06 202 ARG A N 1
ATOM 1519 C CA . ARG A 1 202 ? -3.963 7.081 2.169 1.00 88.06 202 ARG A CA 1
ATOM 1520 C C . ARG A 1 202 ? -3.911 6.447 3.557 1.00 88.06 202 ARG A C 1
ATOM 1522 O O . ARG A 1 202 ? -4.900 5.837 3.961 1.00 88.06 202 ARG A O 1
ATOM 1529 N N . ALA A 1 203 ? -2.771 6.523 4.242 1.00 85.81 203 ALA A N 1
ATOM 1530 C CA . ALA A 1 203 ? -2.494 5.872 5.518 1.00 85.81 203 ALA A CA 1
ATOM 1531 C C . ALA A 1 203 ? -2.911 4.389 5.535 1.00 85.81 203 ALA A C 1
ATOM 1533 O O . ALA A 1 203 ? -3.372 3.871 6.548 1.00 85.81 203 ALA A O 1
ATOM 1534 N N . PHE A 1 204 ? -2.803 3.700 4.390 1.00 89.62 204 PHE A N 1
ATOM 1535 C CA . PHE A 1 204 ? -3.227 2.305 4.216 1.00 89.62 204 PHE A CA 1
ATOM 1536 C C . PHE A 1 204 ? -4.730 2.025 4.479 1.00 89.62 204 PHE A C 1
ATOM 1538 O O . PHE A 1 204 ? -5.139 0.863 4.440 1.00 89.62 204 PHE A O 1
ATOM 1545 N N . LEU A 1 205 ? -5.568 3.053 4.681 1.00 86.62 205 LEU A N 1
ATOM 1546 C CA . LEU A 1 205 ? -6.972 2.921 5.107 1.00 86.62 205 LEU A CA 1
ATOM 1547 C C . LEU A 1 205 ? -7.872 2.247 4.060 1.00 86.62 205 LEU A C 1
ATOM 1549 O O . LEU A 1 205 ? -8.793 1.507 4.406 1.00 86.62 205 LEU A O 1
ATOM 1553 N N . ASP A 1 206 ? -7.607 2.460 2.769 1.00 89.56 206 ASP A N 1
ATOM 1554 C CA . ASP A 1 206 ? -8.317 1.752 1.699 1.00 89.56 206 ASP A CA 1
ATOM 1555 C C . ASP A 1 206 ? -7.682 0.374 1.472 1.00 89.56 206 ASP A C 1
ATOM 1557 O O . ASP A 1 206 ? -6.818 0.189 0.615 1.00 89.56 206 ASP A O 1
ATOM 1561 N N . ALA A 1 207 ? -8.120 -0.623 2.242 1.00 89.44 207 ALA A N 1
ATOM 1562 C CA . ALA A 1 207 ? -7.575 -1.979 2.173 1.00 89.44 207 ALA A CA 1
ATOM 1563 C C . ALA A 1 207 ? -7.715 -2.633 0.783 1.00 89.44 207 ALA A C 1
ATOM 1565 O O . ALA A 1 207 ? -6.933 -3.518 0.429 1.00 89.44 207 ALA A O 1
ATOM 1566 N N . ARG A 1 208 ? -8.712 -2.251 -0.028 1.00 89.69 208 ARG A N 1
ATOM 1567 C CA . ARG A 1 208 ? -8.865 -2.811 -1.382 1.00 89.69 208 ARG A CA 1
ATOM 1568 C C . ARG A 1 208 ? -7.849 -2.193 -2.332 1.00 89.69 208 ARG A C 1
ATOM 1570 O O . ARG A 1 208 ? -7.161 -2.938 -3.029 1.00 89.69 208 ARG A O 1
ATOM 1577 N N . PHE A 1 209 ? -7.729 -0.867 -2.320 1.00 91.56 209 PHE A N 1
ATOM 1578 C CA . PHE A 1 209 ? -6.708 -0.160 -3.087 1.00 91.56 209 PHE A CA 1
ATOM 1579 C C . PHE A 1 209 ? -5.302 -0.607 -2.680 1.00 91.56 209 PHE A C 1
ATOM 1581 O O . PHE A 1 209 ? -4.516 -0.974 -3.547 1.00 91.56 209 PHE A O 1
ATOM 1588 N N . THR A 1 210 ? -5.006 -0.650 -1.379 1.00 93.56 210 THR A N 1
ATOM 1589 C CA . THR A 1 210 ? -3.689 -1.020 -0.846 1.00 93.56 210 THR A CA 1
ATOM 1590 C C . THR A 1 210 ? -3.267 -2.412 -1.310 1.00 93.56 210 THR A C 1
ATOM 1592 O O . THR A 1 210 ? -2.162 -2.571 -1.821 1.00 93.56 210 THR A O 1
ATOM 1595 N N . ARG A 1 211 ? -4.150 -3.420 -1.225 1.00 93.75 211 ARG A N 1
ATOM 1596 C CA . ARG A 1 211 ? -3.841 -4.772 -1.727 1.00 93.75 211 ARG A CA 1
ATOM 1597 C C . ARG A 1 211 ? -3.590 -4.778 -3.236 1.00 93.75 211 ARG A C 1
ATOM 1599 O O . ARG A 1 211 ? -2.573 -5.299 -3.677 1.00 93.75 211 ARG A O 1
ATOM 1606 N N . ALA A 1 212 ? -4.460 -4.136 -4.017 1.00 94.50 212 ALA A N 1
ATOM 1607 C CA . ALA A 1 212 ? -4.301 -4.068 -5.470 1.00 94.50 212 ALA A CA 1
ATOM 1608 C C . ALA A 1 212 ? -3.022 -3.319 -5.899 1.00 94.50 212 ALA A C 1
ATOM 1610 O O . ALA A 1 212 ? -2.384 -3.702 -6.880 1.00 94.50 212 ALA A O 1
ATOM 1611 N N . ALA A 1 213 ? -2.634 -2.274 -5.163 1.00 96.00 213 ALA A N 1
ATOM 1612 C CA . ALA A 1 213 ? -1.404 -1.525 -5.386 1.00 96.00 213 ALA A CA 1
ATOM 1613 C C . ALA A 1 213 ? -0.168 -2.364 -5.039 1.00 96.00 213 ALA A C 1
ATOM 1615 O O . ALA A 1 213 ? 0.764 -2.409 -5.832 1.00 96.00 213 ALA A O 1
ATOM 1616 N N . LEU A 1 214 ? -0.183 -3.102 -3.926 1.00 96.69 214 LEU A N 1
ATOM 1617 C CA . LEU A 1 214 ? 0.902 -4.018 -3.559 1.00 96.69 214 LEU A CA 1
ATOM 1618 C C . LEU A 1 214 ? 1.064 -5.161 -4.574 1.00 96.69 214 LEU A C 1
ATOM 1620 O O . LEU A 1 214 ? 2.191 -5.530 -4.897 1.00 96.69 214 LEU A O 1
ATOM 1624 N N . ASP A 1 215 ? -0.030 -5.701 -5.112 1.00 96.56 215 ASP A N 1
ATOM 1625 C CA . ASP A 1 215 ? 0.027 -6.707 -6.183 1.00 96.56 215 ASP A CA 1
ATOM 1626 C C . ASP A 1 215 ? 0.608 -6.123 -7.480 1.00 96.56 215 ASP A C 1
ATOM 1628 O O . ASP A 1 215 ? 1.318 -6.798 -8.227 1.00 96.56 215 ASP A O 1
ATOM 1632 N N . GLU A 1 216 ? 0.296 -4.860 -7.775 1.00 97.88 216 GLU A N 1
ATOM 1633 C CA . GLU A 1 216 ? 0.892 -4.141 -8.898 1.00 97.88 216 GLU A CA 1
ATOM 1634 C C . GLU A 1 216 ? 2.381 -3.871 -8.683 1.00 97.88 216 GLU A C 1
ATOM 1636 O O . GLU A 1 216 ? 3.159 -4.037 -9.619 1.00 97.88 216 GLU A O 1
ATOM 1641 N N . MET A 1 217 ? 2.803 -3.534 -7.465 1.00 98.19 217 MET A N 1
ATOM 1642 C CA . MET A 1 217 ? 4.219 -3.349 -7.149 1.00 98.19 217 MET A CA 1
ATOM 1643 C C . MET A 1 217 ? 5.032 -4.628 -7.384 1.00 98.19 217 MET A C 1
ATOM 1645 O O . MET A 1 217 ? 6.143 -4.538 -7.896 1.00 98.19 217 MET A O 1
ATOM 1649 N N . ASP A 1 218 ? 4.490 -5.821 -7.111 1.00 97.56 218 ASP A N 1
ATOM 1650 C CA . ASP A 1 218 ? 5.180 -7.079 -7.450 1.00 97.56 218 ASP A CA 1
ATOM 1651 C C . ASP A 1 218 ? 5.356 -7.254 -8.962 1.00 97.56 218 ASP A C 1
ATOM 1653 O O . ASP A 1 218 ? 6.434 -7.629 -9.433 1.00 97.56 218 ASP A O 1
ATOM 1657 N N . ARG A 1 219 ? 4.308 -6.961 -9.744 1.00 97.56 219 ARG A N 1
ATOM 1658 C CA . ARG A 1 219 ? 4.373 -7.034 -11.212 1.00 97.56 219 ARG A CA 1
ATOM 1659 C C . ARG A 1 219 ? 5.362 -6.020 -11.779 1.00 97.56 219 ARG A C 1
ATOM 1661 O O . ARG A 1 219 ? 6.174 -6.370 -12.635 1.00 97.56 219 ARG A O 1
ATOM 1668 N N . ALA A 1 220 ? 5.321 -4.788 -11.282 1.00 97.69 220 ALA A N 1
ATOM 1669 C CA . ALA A 1 220 ? 6.236 -3.730 -11.678 1.00 97.69 220 ALA A CA 1
ATOM 1670 C C . ALA A 1 220 ? 7.681 -4.043 -11.260 1.00 97.69 220 ALA A C 1
ATOM 1672 O O . ALA A 1 220 ? 8.596 -3.807 -12.040 1.00 97.69 220 ALA A O 1
ATOM 1673 N N . TYR A 1 221 ? 7.910 -4.651 -10.094 1.00 97.88 221 TYR A N 1
ATOM 1674 C CA . TYR A 1 221 ? 9.241 -5.101 -9.684 1.00 97.88 221 TYR A CA 1
ATOM 1675 C C . TYR A 1 221 ? 9.788 -6.196 -10.609 1.00 97.88 221 TYR A C 1
ATOM 1677 O O . TYR A 1 221 ? 10.937 -6.117 -11.043 1.00 97.88 221 TYR A O 1
ATOM 1685 N N . ALA A 1 222 ? 8.964 -7.175 -10.991 1.00 97.38 222 ALA A N 1
ATOM 1686 C CA . ALA A 1 222 ? 9.365 -8.178 -11.976 1.00 97.38 222 ALA A CA 1
ATOM 1687 C C . ALA A 1 222 ? 9.724 -7.538 -13.332 1.00 97.38 222 ALA A C 1
ATOM 1689 O O . ALA A 1 222 ? 10.725 -7.908 -13.948 1.00 97.38 222 ALA A O 1
ATOM 1690 N N . LEU A 1 223 ? 8.949 -6.539 -13.769 1.00 97.31 223 LEU A N 1
ATOM 1691 C CA . LEU A 1 223 ? 9.234 -5.767 -14.980 1.00 97.31 223 LEU A CA 1
ATOM 1692 C C . LEU A 1 223 ? 10.531 -4.954 -14.862 1.00 97.31 223 LEU A C 1
ATOM 1694 O O . LEU A 1 223 ? 11.300 -4.885 -15.817 1.00 97.31 223 LEU A O 1
ATOM 1698 N N . TRP A 1 224 ? 10.799 -4.368 -13.697 1.00 97.69 224 TRP A N 1
ATOM 1699 C CA . TRP A 1 224 ? 12.025 -3.622 -13.428 1.00 97.69 224 TRP A CA 1
ATOM 1700 C C . TRP A 1 224 ? 13.256 -4.526 -13.507 1.00 97.69 224 TRP A C 1
ATOM 1702 O O . TRP A 1 224 ? 14.224 -4.182 -14.183 1.00 97.69 224 TRP A O 1
ATOM 1712 N N . CYS A 1 225 ? 13.193 -5.715 -12.899 1.00 97.25 225 CYS A N 1
ATOM 1713 C CA . CYS A 1 225 ? 14.235 -6.734 -13.020 1.00 97.25 225 CYS A CA 1
ATOM 1714 C C . CYS A 1 225 ? 14.468 -7.134 -14.481 1.00 97.25 225 CYS A C 1
ATOM 1716 O O . CYS A 1 225 ? 15.614 -7.145 -14.919 1.00 97.25 225 CYS A O 1
ATOM 1718 N N . ALA A 1 226 ? 13.398 -7.372 -15.248 1.00 95.88 226 ALA A N 1
ATOM 1719 C CA . ALA A 1 226 ? 13.511 -7.678 -16.672 1.00 95.88 226 ALA A CA 1
ATOM 1720 C C . ALA A 1 226 ? 14.184 -6.537 -17.458 1.00 95.88 226 ALA A C 1
ATOM 1722 O O . ALA A 1 226 ? 15.064 -6.798 -18.268 1.00 95.88 226 ALA A O 1
ATOM 1723 N N . CYS A 1 227 ? 13.844 -5.275 -17.175 1.00 94.69 227 CYS A N 1
ATOM 1724 C CA . CYS A 1 227 ? 14.492 -4.119 -17.808 1.00 94.69 227 CYS A CA 1
ATOM 1725 C C . CYS A 1 227 ? 15.980 -4.009 -17.444 1.00 94.69 227 CYS A C 1
ATOM 1727 O O . CYS A 1 227 ? 16.785 -3.596 -18.272 1.00 94.69 227 CYS A O 1
ATOM 1729 N N . LEU A 1 228 ? 16.362 -4.377 -16.218 1.00 94.25 228 LEU A N 1
ATOM 1730 C CA . LEU A 1 228 ? 17.768 -4.410 -15.817 1.00 94.25 228 LEU A CA 1
ATOM 1731 C C . LEU A 1 228 ? 18.552 -5.555 -16.473 1.00 94.25 228 LEU A C 1
ATOM 1733 O O . LEU A 1 228 ? 19.773 -5.466 -16.521 1.00 94.25 228 LEU A O 1
ATOM 1737 N N . ASP A 1 229 ? 17.886 -6.621 -16.919 1.00 93.19 229 ASP A N 1
ATOM 1738 C CA . ASP A 1 229 ? 18.503 -7.742 -17.644 1.00 93.19 229 ASP A CA 1
ATOM 1739 C C . ASP A 1 229 ? 18.624 -7.476 -19.158 1.00 93.19 229 ASP A C 1
ATOM 1741 O O . ASP A 1 229 ? 19.296 -8.223 -19.866 1.00 93.19 229 ASP A O 1
ATOM 1745 N N . GLU A 1 230 ? 17.979 -6.421 -19.672 1.00 85.00 230 GLU A N 1
ATOM 1746 C CA . GLU A 1 230 ? 18.080 -5.992 -21.075 1.00 85.00 230 GLU A CA 1
ATOM 1747 C C . GLU A 1 230 ? 19.375 -5.221 -21.392 1.00 85.00 230 GLU A C 1
ATOM 1749 O O . GLU A 1 230 ? 19.657 -5.007 -22.577 1.00 85.00 230 GLU A O 1
ATOM 1754 N N . GLY A 1 231 ? 20.107 -4.763 -20.368 1.00 64.31 231 GLY A N 1
ATOM 1755 C CA . GLY A 1 231 ? 21.297 -3.907 -20.478 1.00 64.31 231 GLY A CA 1
ATOM 1756 C C . GLY A 1 231 ? 22.588 -4.527 -19.965 1.00 64.31 231 GLY A C 1
ATOM 1757 O O . GLY A 1 231 ? 22.558 -5.653 -19.425 1.00 64.31 231 GLY A O 1
#

pLDDT: mean 84.37, std 18.43, range [33.03, 98.25]

Foldseek 3Di:
DDDDDDDDDDDDDDDPPPDPPPPPDDDVLVVLVVCVVVVHDGDPVSVVSVVVLVVLLVVLVVLLVVLVVLLVVLLVVLVVLLVVLLVCLVVVPLVCNVVSLVVLVVSLVSNVVSVVSNQVSCVSVVNHDPPDPDDDDDDDADDPVPADDQDDPVVDPDDDPDPVSVVVVVVVSVVSNVVSLVRRLVVLSVSLSVLSVVCSVVSSPPSVSSVVSSVRSVVSSVSNVVSVVSD